Protein AF-0000000084471541 (afdb_homodimer)

Secondary structure (DSSP, 8-state):
-EEEE-S---HHHHHHHHHHHHHHT-SEEEEESTT-----HHHHHHTTTGGGTS-EEEES-HHHHHHHHHHTTPEEEEEES-GGG--SS-EEEGGG----S-EEEEE-BTTTBS-HHHHTT-SEEEE---SSPPPTT-----HHHHHHHHHHHHHHHHHHTT-/-EEEE-S---HHHHHHHHHHHHHHT-SEEEEESTT-----HHHHHHTTTGGGTS-EEEES-HHHHHHHHHHTTPEEEEE-S-GGG-SSS-EEEGGG----S-EEEEE-BTTTBS-HHHHTT-SEEEE---SSPPPTT-----HHHHHHHHHHHHHHHHHHT--

Solvent-accessible surface area (backbone atoms only — not comparable to full-atom values): 17552 Å² total; per-residue (Å²): 82,32,39,34,38,40,32,46,54,54,42,56,45,51,8,36,40,49,25,38,36,55,44,48,41,46,72,41,39,38,30,35,52,60,72,29,50,73,93,41,73,62,19,31,59,45,14,52,53,34,61,80,77,48,77,72,42,72,36,89,49,60,68,60,51,54,51,53,40,41,75,71,63,34,44,35,31,32,47,46,67,49,74,87,76,55,80,99,44,56,67,42,48,40,85,71,61,79,88,84,63,54,36,33,43,37,43,39,18,82,90,75,36,52,51,70,76,58,53,72,66,25,70,32,29,31,26,71,77,63,51,51,88,67,55,90,79,46,70,67,63,57,65,36,28,48,48,34,32,49,50,47,51,54,47,53,47,52,66,72,61,67,118,82,33,39,35,38,40,34,46,58,52,41,57,46,50,9,37,40,49,26,38,37,54,45,48,41,48,72,42,37,37,32,35,53,62,73,29,49,73,93,43,73,62,20,31,58,44,14,53,54,35,61,81,77,47,77,72,42,72,36,88,48,58,65,61,52,53,52,53,39,42,74,71,62,33,44,36,32,33,47,44,66,48,74,87,76,55,81,98,44,55,69,42,48,41,84,70,62,79,88,84,63,55,37,33,42,38,43,38,19,90,81,74,38,52,51,70,75,57,52,72,64,26,71,33,30,32,27,69,77,62,51,51,88,67,58,90,80,46,71,68,64,58,58,37,28,47,48,33,33,49,50,47,51,54,48,53,47,52,64,71,59,68,118

pLDDT: mean 93.73, std 9.16, range [37.34, 98.88]

Nearest PDB structures (foldseek):
  1gz0-assembly4_D  TM=9.360E-01  e=3.322E-13  Escherichia coli
  1gz0-assembly4_E  TM=9.278E-01  e=1.573E-12  Escherichia coli
  1x7p-assembly1_A  TM=8.387E-01  e=8.908E-12  Streptomyces viridochromogenes
  2i6d-assembly1_A  TM=8.506E-01  e=1.620E-11  Porphyromonas gingivalis W83
  3nk7-assembly1_A  TM=8.292E-01  e=3.854E-10  Streptomyces actuosus

InterPro domains:
  IPR001537 tRNA/rRNA methyltransferase, SpoU type [PF00588] (2-152)
  IPR029026 tRNA (guanine-N1-)-methyltransferase, N-terminal [G3DSA:3.40.1280.10] (1-162)
  IPR029028 Alpha/beta knot methyltransferases [SSF75217] (1-159)
  IPR047182 rRNA methyltransferase 1, mitochondrial [PTHR46103] (1-159)
  IPR047261 rRNA methyltransferase 1, methyltransferase domain [cd18105] (1-154)

Sequence (326 aa):
LWLVLEHIQDPMNLGALLRSAYFLGVDRVVASHRNSCPLTPIVSKASAGVMEVFDVYGTDDLQGFLKAKSAEGWEVVGTVSRPGNVEDVPVISCSEFRWDKPIIVVIGSEGEGLSLETQLQCQQMLAIPPGRALHPSIDSLNVSVAAGILLHSICSQKRRHGDLWLVLEHIQDPMNLGALLRSAYFLGVDRVVASHRNSCPLTPIVSKASAGVMEVFDVYGTDDLQGFLKAKSAEGWEVVGTVSRPGNVEDVPVISCSEFRWDKPIIVVIGSEGEGLSLETQLQCQQMLAIPPGRALHPSIDSLNVSVAAGILLHSICSQKRRHGD

Structure (mmCIF, N/CA/C/O backbone):
data_AF-0000000084471541-model_v1
#
loop_
_entity.id
_entity.type
_entity.pdbx_description
1 polymer 'tRNA/rRNA methyltransferase SpoU type domain-containing protein'
#
loop_
_atom_site.group_PDB
_atom_site.id
_atom_site.type_symbol
_atom_site.label_atom_id
_atom_site.label_alt_id
_atom_site.label_comp_id
_atom_site.label_asym_id
_atom_site.label_entity_id
_atom_site.label_seq_id
_atom_site.pdbx_PDB_ins_code
_atom_site.Cartn_x
_atom_site.Cartn_y
_atom_site.Cartn_z
_atom_site.occupancy
_atom_site.B_iso_or_equiv
_atom_site.auth_seq_id
_atom_site.auth_comp_id
_atom_site.auth_asym_id
_atom_site.auth_atom_id
_atom_site.pdbx_PDB_model_num
ATOM 1 N N . LEU A 1 1 ? 10.352 15.219 2.252 1 97.19 1 LEU A N 1
ATOM 2 C CA . LEU A 1 1 ? 9 14.695 2.408 1 97.19 1 LEU A CA 1
ATOM 3 C C . LEU A 1 1 ? 8.734 14.289 3.855 1 97.19 1 LEU A C 1
ATOM 5 O O . LEU A 1 1 ? 9.508 13.523 4.438 1 97.19 1 LEU A O 1
ATOM 9 N N . TRP A 1 2 ? 7.754 14.883 4.461 1 98.62 2 TRP A N 1
ATOM 10 C CA . TRP A 1 2 ? 7.316 14.508 5.801 1 98.62 2 TRP A CA 1
ATOM 11 C C . TRP A 1 2 ? 5.938 13.859 5.762 1 98.62 2 TRP A C 1
ATOM 13 O O . TRP A 1 2 ? 5.105 14.195 4.918 1 98.62 2 TRP A O 1
ATOM 23 N N . LEU A 1 3 ? 5.742 12.938 6.684 1 98.88 3 LEU A N 1
ATOM 24 C CA . LEU A 1 3 ? 4.449 12.289 6.859 1 98.88 3 LEU A CA 1
ATOM 25 C C . LEU A 1 3 ? 3.803 12.711 8.18 1 98.88 3 LEU A C 1
ATOM 27 O O . LEU A 1 3 ? 4.418 12.594 9.242 1 98.88 3 LEU A O 1
ATOM 31 N N . VAL A 1 4 ? 2.635 13.219 8.102 1 98.88 4 VAL A N 1
ATOM 32 C CA . VAL A 1 4 ? 1.878 13.609 9.289 1 98.88 4 VAL A CA 1
ATOM 33 C C . VAL A 1 4 ? 0.701 12.648 9.484 1 98.88 4 VAL A C 1
ATOM 35 O O . VAL A 1 4 ? -0.058 12.391 8.547 1 98.88 4 VAL A O 1
ATOM 38 N N . LEU A 1 5 ? 0.584 12.172 10.68 1 98.75 5 LEU A N 1
ATOM 39 C CA . LEU A 1 5 ? -0.475 11.234 11.039 1 98.75 5 LEU A CA 1
ATOM 40 C C . LEU A 1 5 ? -1.466 11.883 12 1 98.75 5 LEU A C 1
ATOM 42 O O . LEU A 1 5 ? -1.117 12.188 13.148 1 98.75 5 LEU A O 1
ATOM 46 N N . GLU A 1 6 ? -2.658 12.008 11.523 1 98.44 6 GLU A N 1
ATOM 47 C CA . GLU A 1 6 ? -3.691 12.633 12.344 1 98.44 6 GLU A CA 1
ATOM 48 C C . GLU A 1 6 ? -4.637 11.586 12.93 1 98.44 6 GLU A C 1
ATOM 50 O O . GLU A 1 6 ? -5.406 10.961 12.195 1 98.44 6 GLU A O 1
ATOM 55 N N . HIS A 1 7 ? -4.637 11.367 14.172 1 97.56 7 HIS A N 1
ATOM 56 C CA . HIS A 1 7 ? -5.602 10.586 14.938 1 97.56 7 HIS A CA 1
ATOM 57 C C . HIS A 1 7 ? -5.609 9.125 14.477 1 97.56 7 HIS A C 1
ATOM 59 O O . HIS A 1 7 ? -6.672 8.555 14.234 1 97.56 7 HIS A O 1
ATOM 65 N N . ILE A 1 8 ? -4.414 8.555 14.328 1 97.88 8 ILE A N 1
ATOM 66 C CA . ILE A 1 8 ? -4.312 7.129 14.055 1 97.88 8 ILE A CA 1
ATOM 67 C C . ILE A 1 8 ? -4.508 6.34 15.352 1 97.88 8 ILE A C 1
ATOM 69 O O . ILE A 1 8 ? -3.73 6.488 16.297 1 97.88 8 ILE A O 1
ATOM 73 N N . GLN A 1 9 ? -5.457 5.473 15.375 1 96.56 9 GLN A N 1
ATOM 74 C CA . GLN A 1 9 ? -5.863 4.883 16.641 1 96.56 9 GLN A CA 1
ATOM 75 C C . GLN A 1 9 ? -5.426 3.422 16.734 1 96.56 9 GLN A C 1
ATOM 77 O O . GLN A 1 9 ? -5.199 2.902 17.828 1 96.56 9 GLN A O 1
ATOM 82 N N . ASP A 1 10 ? -5.367 2.717 15.672 1 95.88 10 ASP A N 1
ATOM 83 C CA . ASP A 1 10 ? -5.02 1.299 15.664 1 95.88 10 ASP A CA 1
ATOM 84 C C . ASP A 1 10 ? -3.504 1.105 15.688 1 95.88 10 ASP A C 1
ATOM 86 O O . ASP A 1 10 ? -2.801 1.555 14.781 1 95.88 10 ASP A O 1
ATOM 90 N N . PRO A 1 11 ? -2.982 0.396 16.672 1 96.62 11 PRO A N 1
ATOM 91 C CA . PRO A 1 11 ? -1.531 0.22 16.781 1 96.62 11 PRO A CA 1
ATOM 92 C C . PRO A 1 11 ? -0.943 -0.538 15.594 1 96.62 11 PRO A C 1
ATOM 94 O O . PRO A 1 11 ? 0.197 -0.283 15.195 1 96.62 11 PRO A O 1
ATOM 97 N N . MET A 1 12 ? -1.664 -1.47 14.992 1 95.94 12 MET A N 1
ATOM 98 C CA . MET A 1 12 ? -1.174 -2.211 13.828 1 95.94 12 MET A CA 1
ATOM 99 C C . MET A 1 12 ? -1.015 -1.292 12.625 1 95.94 12 MET A C 1
ATOM 101 O O . MET A 1 12 ? -0.021 -1.376 11.898 1 95.94 12 MET A O 1
ATOM 105 N N . ASN A 1 13 ? -1.996 -0.419 12.5 1 97 13 ASN A N 1
ATOM 106 C CA . ASN A 1 13 ? -1.898 0.559 11.422 1 97 13 ASN A CA 1
ATOM 107 C C . ASN A 1 13 ? -0.745 1.531 11.648 1 97 13 ASN A C 1
ATOM 109 O O . ASN A 1 13 ? -0.004 1.85 10.719 1 97 13 ASN A O 1
ATOM 113 N N . LEU A 1 14 ? -0.64 2 12.852 1 97.75 14 LEU A N 1
ATOM 114 C CA . LEU A 1 14 ? 0.444 2.934 13.141 1 97.75 14 LEU A CA 1
ATOM 115 C C . LEU A 1 14 ? 1.799 2.301 12.844 1 97.75 14 LEU A C 1
ATOM 117 O O . LEU A 1 14 ? 2.645 2.912 12.188 1 97.75 14 LEU A O 1
ATOM 121 N N . GLY A 1 15 ? 1.992 1.051 13.32 1 97.94 15 GLY A N 1
ATOM 122 C CA . GLY A 1 15 ? 3.236 0.355 13.031 1 97.94 15 GLY A CA 1
ATOM 123 C C . GLY A 1 15 ? 3.496 0.194 11.547 1 97.94 15 GLY A C 1
ATOM 124 O O . GLY A 1 15 ? 4.605 0.447 11.078 1 97.94 15 GLY A O 1
ATOM 125 N N . ALA A 1 16 ? 2.51 -0.206 10.805 1 98.06 16 ALA A N 1
ATOM 126 C CA . ALA A 1 16 ? 2.641 -0.397 9.359 1 98.06 16 ALA A CA 1
ATOM 127 C C . ALA A 1 16 ? 2.945 0.922 8.656 1 98.06 16 ALA A C 1
ATOM 129 O O . ALA A 1 16 ? 3.713 0.956 7.691 1 98.06 16 ALA A O 1
ATOM 130 N N . LEU A 1 17 ? 2.314 2.014 9.094 1 98.62 17 LEU A N 1
ATOM 131 C CA . LEU A 1 17 ? 2.564 3.336 8.531 1 98.62 17 LEU A CA 1
ATOM 132 C C . LEU A 1 17 ? 4.02 3.746 8.734 1 98.62 17 LEU A C 1
ATOM 134 O O . LEU A 1 17 ? 4.664 4.242 7.809 1 98.62 17 LEU A O 1
ATOM 138 N N . LEU A 1 18 ? 4.52 3.48 9.914 1 98.62 18 LEU A N 1
ATOM 139 C CA . LEU A 1 18 ? 5.914 3.795 10.203 1 98.62 18 LEU A CA 1
ATOM 140 C C . LEU A 1 18 ? 6.852 2.947 9.352 1 98.62 18 LEU A C 1
ATOM 142 O O . LEU A 1 18 ? 7.836 3.457 8.805 1 98.62 18 LEU A O 1
ATOM 146 N N . ARG A 1 19 ? 6.504 1.716 9.266 1 98.56 19 ARG A N 1
ATOM 147 C CA . ARG A 1 19 ? 7.289 0.792 8.453 1 98.56 19 ARG A CA 1
ATOM 148 C C . ARG A 1 19 ? 7.359 1.258 7.004 1 98.56 19 ARG A C 1
ATOM 150 O O . ARG A 1 19 ? 8.438 1.292 6.406 1 98.56 19 ARG A O 1
ATOM 157 N N . SER A 1 20 ? 6.273 1.662 6.438 1 98.75 20 SER A N 1
ATOM 158 C CA . SER A 1 20 ? 6.207 2.141 5.062 1 98.75 20 SER A CA 1
ATOM 159 C C . SER A 1 20 ? 6.965 3.455 4.895 1 98.75 20 SER A C 1
ATOM 161 O O . SER A 1 20 ? 7.672 3.648 3.906 1 98.75 20 SER A O 1
ATOM 163 N N . ALA A 1 21 ? 6.738 4.352 5.855 1 98.75 21 ALA A N 1
ATOM 164 C CA . ALA A 1 21 ? 7.414 5.645 5.801 1 98.75 21 ALA A CA 1
ATOM 165 C C . ALA A 1 21 ? 8.93 5.473 5.75 1 98.75 21 ALA A C 1
ATOM 167 O O . ALA A 1 21 ? 9.602 6.047 4.891 1 98.75 21 ALA A O 1
ATOM 168 N N . TYR A 1 22 ? 9.43 4.641 6.609 1 98.56 22 TYR A N 1
ATOM 169 C CA . TYR A 1 22 ? 10.867 4.387 6.66 1 98.56 22 TYR A CA 1
ATOM 170 C C . TYR A 1 22 ? 11.352 3.746 5.363 1 98.56 22 TYR A C 1
ATOM 172 O O . TYR A 1 22 ? 12.297 4.234 4.738 1 98.56 22 TYR A O 1
ATOM 180 N N . PHE A 1 23 ? 10.727 2.711 4.934 1 98.12 23 PHE A N 1
ATOM 181 C CA . PHE A 1 23 ? 11.125 1.924 3.773 1 98.12 23 PHE A CA 1
ATOM 182 C C . PHE A 1 23 ? 11.125 2.777 2.512 1 98.12 23 PHE A C 1
ATOM 184 O O . PHE A 1 23 ? 12.039 2.682 1.689 1 98.12 23 PHE A O 1
ATOM 191 N N . LEU A 1 24 ? 10.141 3.654 2.381 1 97.81 24 LEU A N 1
ATOM 192 C CA . LEU A 1 24 ? 9.945 4.379 1.128 1 97.81 24 LEU A CA 1
ATOM 193 C C . LEU A 1 24 ? 10.711 5.699 1.142 1 97.81 24 LEU A C 1
ATOM 195 O O . LEU A 1 24 ? 10.68 6.449 0.163 1 97.81 24 LEU A O 1
ATOM 199 N N . GLY A 1 25 ? 11.328 6.027 2.26 1 97 25 GLY A N 1
ATOM 200 C CA . GLY A 1 25 ? 12.281 7.125 2.254 1 97 25 GLY A CA 1
ATOM 201 C C . GLY A 1 25 ? 11.703 8.43 2.766 1 97 25 GLY A C 1
ATOM 202 O O . GLY A 1 25 ? 12.164 9.508 2.4 1 97 25 GLY A O 1
ATOM 203 N N . VAL A 1 26 ? 10.688 8.359 3.52 1 98.12 26 VAL A N 1
ATOM 204 C CA . VAL A 1 26 ? 10.148 9.539 4.195 1 98.12 26 VAL A CA 1
ATOM 205 C C . VAL A 1 26 ? 11.188 10.086 5.176 1 98.12 26 VAL A C 1
ATOM 207 O O . VAL A 1 26 ? 11.828 9.32 5.898 1 98.12 26 VAL A O 1
ATOM 210 N N . ASP A 1 27 ? 11.289 11.398 5.242 1 97.81 27 ASP A N 1
ATOM 211 C CA . ASP A 1 27 ? 12.336 12.008 6.051 1 97.81 27 ASP A CA 1
ATOM 212 C C . ASP A 1 27 ? 11.938 12.055 7.523 1 97.81 27 ASP A C 1
ATOM 214 O O . ASP A 1 27 ? 12.758 11.805 8.406 1 97.81 27 ASP A O 1
ATOM 218 N N . ARG A 1 28 ? 10.688 12.391 7.781 1 98.12 28 ARG A N 1
ATOM 219 C CA . ARG A 1 28 ? 10.211 12.562 9.148 1 98.12 28 ARG A CA 1
ATOM 220 C C . ARG A 1 28 ? 8.734 12.195 9.266 1 98.12 28 ARG A C 1
ATOM 222 O O . ARG A 1 28 ? 7.953 12.445 8.336 1 98.12 28 ARG A O 1
ATOM 229 N N . VAL A 1 29 ? 8.445 11.688 10.43 1 98.62 29 VAL A N 1
ATOM 230 C CA . VAL A 1 29 ? 7.055 11.406 10.75 1 98.62 29 VAL A CA 1
ATOM 231 C C . VAL A 1 29 ? 6.625 12.234 11.961 1 98.62 29 VAL A C 1
ATOM 233 O O . VAL A 1 29 ? 7.332 12.289 12.969 1 98.62 29 VAL A O 1
ATOM 236 N N . VAL A 1 30 ? 5.469 12.883 11.82 1 98.56 30 VAL A N 1
ATOM 237 C CA . VAL A 1 30 ? 4.855 13.641 12.906 1 98.56 30 VAL A CA 1
ATOM 238 C C . VAL A 1 30 ? 3.457 13.109 13.188 1 98.56 30 VAL A C 1
ATOM 240 O O . VAL A 1 30 ? 2.65 12.945 12.266 1 98.56 30 VAL A O 1
ATOM 243 N N . ALA A 1 31 ? 3.191 12.812 14.438 1 98.06 31 ALA A N 1
ATOM 244 C CA . ALA A 1 31 ? 1.883 12.281 14.82 1 98.06 31 ALA A CA 1
ATOM 245 C C . ALA A 1 31 ? 1.183 13.211 15.805 1 98.06 31 ALA A C 1
ATOM 247 O O . ALA A 1 31 ? 1.819 13.766 16.703 1 98.06 31 ALA A O 1
ATOM 248 N N . SER A 1 32 ? -0.12 13.312 15.602 1 97.69 32 SER A N 1
ATOM 249 C CA . SER A 1 32 ? -0.88 14.031 16.609 1 97.69 32 SER A CA 1
ATOM 250 C C . SER A 1 32 ? -0.895 13.273 17.938 1 97.69 32 SER A C 1
ATOM 252 O O . SER A 1 32 ? -0.958 12.039 17.953 1 97.69 32 SER A O 1
ATOM 254 N N . HIS A 1 33 ? -0.869 13.969 19.016 1 94.38 33 HIS A N 1
ATOM 255 C CA . HIS A 1 33 ? -0.933 13.336 20.328 1 94.38 33 HIS A CA 1
ATOM 256 C C . HIS A 1 33 ? -2.365 12.945 20.688 1 94.38 33 HIS A C 1
ATOM 258 O O . HIS A 1 33 ? -2.611 11.844 21.172 1 94.38 33 HIS A O 1
ATOM 264 N N . ARG A 1 34 ? -3.162 13.797 20.344 1 90.06 34 ARG A N 1
ATOM 265 C CA . ARG A 1 34 ? -4.555 13.578 20.719 1 90.06 34 ARG A CA 1
ATOM 266 C C . ARG A 1 34 ? -5.199 12.516 19.828 1 90.06 34 ARG A C 1
ATOM 268 O O . ARG A 1 34 ? -4.973 12.484 18.625 1 90.06 34 ARG A O 1
ATOM 275 N N . ASN A 1 35 ? -5.953 11.648 20.516 1 92.38 35 ASN A N 1
ATOM 276 C CA . ASN A 1 35 ? -6.758 10.648 19.828 1 92.38 35 ASN A CA 1
ATOM 277 C C . ASN A 1 35 ? -5.895 9.727 18.969 1 92.38 35 ASN A C 1
ATOM 279 O O . ASN A 1 35 ? -6.301 9.305 17.891 1 92.38 35 ASN A O 1
ATOM 283 N N . SER A 1 36 ? -4.668 9.586 19.312 1 94 36 SER A N 1
ATOM 284 C CA . SER A 1 36 ? -3.742 8.68 18.641 1 94 36 SER A CA 1
ATOM 285 C C . SER A 1 36 ? -3.256 7.582 19.578 1 94 36 SER A C 1
ATOM 287 O O . SER A 1 36 ? -3.182 7.781 20.781 1 94 36 SER A O 1
ATOM 289 N N . CYS A 1 37 ? -2.994 6.484 19.078 1 94.25 37 CYS A N 1
ATOM 290 C CA . CYS A 1 37 ? -2.432 5.418 19.891 1 94.25 37 CYS A CA 1
ATOM 291 C C . CYS A 1 37 ? -0.983 5.719 20.266 1 94.25 37 CYS A C 1
ATOM 293 O O . CYS A 1 37 ? -0.22 6.223 19.438 1 94.25 37 CYS A O 1
ATOM 295 N N . PRO A 1 38 ? -0.579 5.449 21.484 1 95 38 PRO A N 1
ATOM 296 C CA . PRO A 1 38 ? 0.821 5.648 21.875 1 95 38 PRO A CA 1
ATOM 297 C C . PRO A 1 38 ? 1.763 4.645 21.219 1 95 38 PRO A C 1
ATOM 299 O O . PRO A 1 38 ? 1.308 3.674 20.609 1 95 38 PRO A O 1
ATOM 302 N N . LEU A 1 39 ? 3.043 4.957 21.297 1 95.12 39 LEU A N 1
ATOM 303 C CA . LEU A 1 39 ? 4.062 4.031 20.812 1 95.12 39 LEU A CA 1
ATOM 304 C C . LEU A 1 39 ? 4.258 2.877 21.781 1 95.12 39 LEU A C 1
ATOM 306 O O . LEU A 1 39 ? 5.066 2.969 22.703 1 95.12 39 LEU A O 1
ATOM 310 N N . THR A 1 40 ? 3.66 1.801 21.578 1 96.19 40 THR A N 1
ATOM 311 C CA . THR A 1 40 ? 3.639 0.624 22.438 1 96.19 40 THR A CA 1
ATOM 312 C C . THR A 1 40 ? 4.477 -0.501 21.844 1 96.19 40 THR A C 1
ATOM 314 O O . THR A 1 40 ? 4.926 -0.404 20.703 1 96.19 40 THR A O 1
ATOM 317 N N . PRO A 1 41 ? 4.66 -1.614 22.562 1 96 41 PRO A N 1
ATOM 318 C CA . PRO A 1 41 ? 5.344 -2.777 22 1 96 41 PRO A CA 1
ATOM 319 C C . PRO A 1 41 ? 4.605 -3.363 20.797 1 96 41 PRO A C 1
ATOM 321 O O . PRO A 1 41 ? 5.234 -3.924 19.891 1 96 41 PRO A O 1
ATOM 324 N N . ILE A 1 42 ? 3.283 -3.203 20.812 1 96.62 42 ILE A N 1
ATOM 325 C CA . ILE A 1 42 ? 2.482 -3.67 19.688 1 96.62 42 ILE A CA 1
ATOM 326 C C . ILE A 1 42 ? 2.848 -2.883 18.438 1 96.62 42 ILE A C 1
ATOM 328 O O . ILE A 1 42 ? 3.039 -3.463 17.359 1 96.62 42 ILE A O 1
ATOM 332 N N . VAL A 1 43 ? 2.973 -1.584 18.578 1 97.5 43 VAL A N 1
ATOM 333 C CA . VAL A 1 43 ? 3.379 -0.735 17.453 1 97.5 43 VAL A CA 1
ATOM 334 C C . VAL A 1 43 ? 4.793 -1.109 17.016 1 97.5 43 VAL A C 1
ATOM 336 O O . VAL A 1 43 ? 5.074 -1.177 15.812 1 97.5 43 VAL A O 1
ATOM 339 N N . SER A 1 44 ? 5.684 -1.337 17.922 1 97.25 44 SER A N 1
ATOM 340 C CA . SER A 1 44 ? 7.051 -1.732 17.609 1 97.25 44 SER A CA 1
ATOM 341 C C . SER A 1 44 ? 7.082 -3.008 16.766 1 97.25 44 SER A C 1
ATOM 343 O O . SER A 1 44 ? 7.746 -3.062 15.734 1 97.25 44 SER A O 1
ATOM 345 N N . LYS A 1 45 ? 6.387 -4.004 17.188 1 96 45 LYS A N 1
ATOM 346 C CA . LYS A 1 45 ? 6.32 -5.262 16.453 1 96 45 LYS A CA 1
ATOM 347 C C . LYS A 1 45 ? 5.723 -5.059 15.07 1 96 45 LYS A C 1
ATOM 349 O O . LYS A 1 45 ? 6.246 -5.574 14.078 1 96 45 LYS A O 1
ATOM 354 N N . ALA A 1 46 ? 4.641 -4.273 15.023 1 96 46 ALA A N 1
ATOM 355 C CA . ALA A 1 46 ? 3.947 -4.031 13.758 1 96 46 ALA A CA 1
ATOM 356 C C . ALA A 1 46 ? 4.824 -3.229 12.797 1 96 46 ALA A C 1
ATOM 358 O O . ALA A 1 46 ? 4.66 -3.312 11.578 1 96 46 ALA A O 1
ATOM 359 N N . SER A 1 47 ? 5.746 -2.469 13.305 1 98.06 47 SER A N 1
ATOM 360 C CA . SER A 1 47 ? 6.648 -1.662 12.492 1 98.06 47 SER A CA 1
ATOM 361 C C . SER A 1 47 ? 7.863 -2.469 12.039 1 98.06 47 SER A C 1
ATOM 363 O O . SER A 1 47 ? 8.703 -1.973 11.289 1 98.06 47 SER A O 1
ATOM 365 N N . ALA A 1 48 ? 7.922 -3.738 12.57 1 96.5 48 ALA A N 1
ATOM 366 C CA . ALA A 1 48 ? 9.031 -4.641 12.266 1 96.5 48 ALA A CA 1
ATOM 367 C C . ALA A 1 48 ? 10.367 -4.016 12.648 1 96.5 48 ALA A C 1
ATOM 369 O O . ALA A 1 48 ? 11.336 -4.098 11.891 1 96.5 48 ALA A O 1
ATOM 370 N N . GLY A 1 49 ? 10.398 -3.275 13.758 1 95.75 49 GLY A N 1
ATOM 371 C CA . GLY A 1 49 ? 11.641 -2.738 14.289 1 95.75 49 GLY A CA 1
ATOM 372 C C . GLY A 1 49 ? 11.891 -1.3 13.883 1 95.75 49 GLY A C 1
ATOM 373 O O . GLY A 1 49 ? 12.789 -0.644 14.422 1 95.75 49 GLY A O 1
ATOM 374 N N . VAL A 1 50 ? 11.133 -0.751 13.008 1 98 50 VAL A N 1
ATOM 375 C CA . VAL A 1 50 ? 11.336 0.595 12.484 1 98 50 VAL A CA 1
ATOM 376 C C . VAL A 1 50 ? 11.188 1.615 13.609 1 98 50 VAL A C 1
ATOM 378 O O . VAL A 1 50 ? 11.93 2.6 13.672 1 98 50 VAL A O 1
ATOM 381 N N . MET A 1 51 ? 10.281 1.381 14.438 1 96.75 51 MET A N 1
ATOM 382 C CA . MET A 1 51 ? 10.023 2.297 15.547 1 96.75 51 MET A CA 1
ATOM 383 C C . MET A 1 51 ? 11.289 2.539 16.359 1 96.75 51 MET A C 1
ATOM 385 O O . MET A 1 51 ? 11.453 3.605 16.953 1 96.75 51 MET A O 1
ATOM 389 N N . GLU A 1 52 ? 12.203 1.607 16.391 1 96.31 52 GLU A N 1
ATOM 390 C CA . GLU A 1 52 ? 13.398 1.675 17.203 1 96.31 52 GLU A CA 1
ATOM 391 C C . GLU A 1 52 ? 14.508 2.463 16.516 1 96.31 52 GLU A C 1
ATOM 393 O O . GLU A 1 52 ? 15.484 2.869 17.156 1 96.31 52 GLU A O 1
ATOM 398 N N . VAL A 1 53 ? 14.383 2.682 15.219 1 96.31 53 VAL A N 1
ATOM 399 C CA . VAL A 1 53 ? 15.516 3.248 14.484 1 96.31 53 VAL A CA 1
ATOM 400 C C . VAL A 1 53 ? 15.07 4.504 13.742 1 96.31 53 VAL A C 1
ATOM 402 O O . VAL A 1 53 ? 15.883 5.172 13.094 1 96.31 53 VAL A O 1
ATOM 405 N N . PHE A 1 54 ? 13.828 4.832 13.734 1 95.88 54 PHE A N 1
ATOM 406 C CA . PHE A 1 54 ? 13.227 5.938 12.992 1 95.88 54 PHE A CA 1
ATOM 407 C C . PHE A 1 54 ? 12.445 6.852 13.93 1 95.88 54 PHE A C 1
ATOM 409 O O . PHE A 1 54 ? 11.453 6.43 14.531 1 95.88 54 PHE A O 1
ATOM 416 N N . ASP A 1 55 ? 12.805 8.078 14.141 1 92.44 55 ASP A N 1
ATOM 417 C CA . ASP A 1 55 ? 12.195 8.992 15.102 1 92.44 55 ASP A CA 1
ATOM 418 C C . ASP A 1 55 ? 10.797 9.414 14.648 1 92.44 55 ASP A C 1
ATOM 420 O O .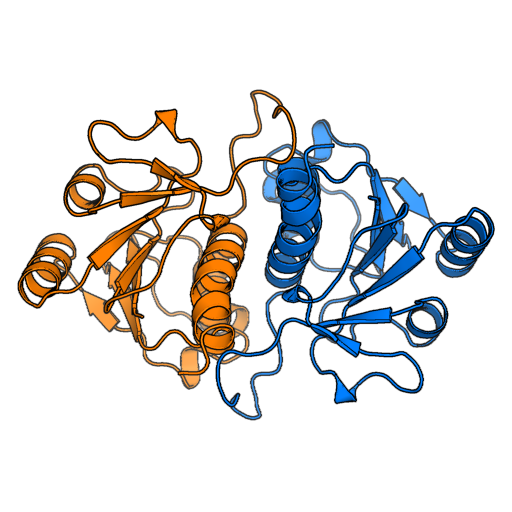 ASP A 1 55 ? 10.609 9.805 13.5 1 92.44 55 ASP A O 1
ATOM 424 N N . VAL A 1 56 ? 9.875 9.328 15.539 1 95.81 56 VAL A N 1
ATOM 425 C CA . VAL A 1 56 ? 8.508 9.812 15.367 1 95.81 56 VAL A CA 1
ATOM 426 C C . VAL A 1 56 ? 8.258 11 16.297 1 95.81 56 VAL A C 1
ATOM 428 O O . VAL A 1 56 ? 8.445 10.898 17.5 1 95.81 56 VAL A O 1
ATOM 431 N N . TYR A 1 57 ? 7.824 12.094 15.758 1 96.62 57 TYR A N 1
ATOM 432 C CA . TYR A 1 57 ? 7.586 13.297 16.547 1 96.62 57 TYR A CA 1
ATOM 433 C C . TYR A 1 57 ? 6.102 13.461 16.859 1 96.62 57 TYR A C 1
ATOM 435 O O . TYR A 1 57 ? 5.25 13.133 16.031 1 96.62 57 TYR A O 1
ATOM 443 N N . GLY A 1 58 ? 5.852 13.945 18.016 1 97 58 GLY A N 1
ATOM 444 C CA . GLY A 1 58 ? 4.48 14.219 18.406 1 97 58 GLY A CA 1
ATOM 445 C C . GLY A 1 58 ? 4.172 15.703 18.484 1 97 58 GLY A C 1
ATOM 446 O O . GLY A 1 58 ? 5.047 16.5 18.812 1 97 58 GLY A O 1
ATOM 447 N N . THR A 1 59 ? 2.934 16.016 18.234 1 97.69 59 THR A N 1
ATOM 448 C CA . THR A 1 59 ? 2.52 17.406 18.391 1 97.69 59 THR A CA 1
ATOM 449 C C . THR A 1 59 ? 1.146 17.5 19.047 1 97.69 59 THR A C 1
ATOM 451 O O . THR A 1 59 ? 0.267 16.672 18.766 1 97.69 59 THR A O 1
ATOM 454 N N . ASP A 1 60 ? 0.969 18.531 19.812 1 97 60 ASP A N 1
ATOM 455 C CA . ASP A 1 60 ? -0.32 18.828 20.438 1 97 60 ASP A CA 1
ATOM 456 C C . ASP A 1 60 ? -1.112 19.828 19.609 1 97 60 ASP A C 1
ATOM 458 O O . ASP A 1 60 ? -2.311 20.016 19.828 1 97 60 ASP A O 1
ATOM 462 N N . ASP A 1 61 ? -0.45 20.453 18.703 1 97.94 61 ASP A N 1
ATOM 463 C CA . ASP A 1 61 ? -1.061 21.469 17.859 1 97.94 61 ASP A CA 1
ATOM 464 C C . ASP A 1 61 ? -0.749 21.219 16.391 1 97.94 61 ASP A C 1
ATOM 466 O O . ASP A 1 61 ? 0.067 21.922 15.789 1 97.94 61 ASP A O 1
ATOM 470 N N . LEU A 1 62 ? -1.508 20.328 15.836 1 97.94 62 LEU A N 1
ATOM 471 C CA . LEU A 1 62 ? -1.288 19.891 14.453 1 97.94 62 LEU A CA 1
ATOM 472 C C . LEU A 1 62 ? -1.546 21.047 13.484 1 97.94 62 LEU A C 1
ATOM 474 O O . LEU A 1 62 ? -0.768 21.266 12.555 1 97.94 62 LEU A O 1
ATOM 478 N N . GLN A 1 63 ? -2.582 21.812 13.766 1 97.5 63 GLN A N 1
ATOM 479 C CA . GLN A 1 63 ? -2.941 22.906 12.867 1 97.5 63 GLN A CA 1
ATOM 480 C C . GLN A 1 63 ? -1.857 23.984 12.852 1 97.5 63 GLN A C 1
ATOM 482 O O . GLN A 1 63 ? -1.475 24.469 11.781 1 97.5 63 GLN A O 1
ATOM 487 N N . GLY A 1 64 ? -1.438 24.297 14.047 1 98 64 GLY A N 1
ATOM 488 C CA . GLY A 1 64 ? -0.343 25.25 14.117 1 98 64 GLY A CA 1
ATOM 489 C C . GLY A 1 64 ? 0.913 24.781 13.414 1 98 64 GLY A C 1
ATOM 490 O O . GLY A 1 64 ? 1.579 25.547 12.727 1 98 64 GLY A O 1
ATOM 491 N N . PHE A 1 65 ? 1.23 23.547 13.562 1 98.44 65 PHE A N 1
ATOM 492 C CA . PHE A 1 65 ? 2.387 22.938 12.914 1 98.44 65 PHE A CA 1
ATOM 493 C C . PHE A 1 65 ? 2.277 23.047 11.398 1 98.44 65 PHE A C 1
ATOM 495 O O . PHE A 1 65 ? 3.217 23.484 10.734 1 98.44 65 PHE A O 1
ATOM 502 N N . LEU A 1 66 ? 1.159 22.641 10.789 1 98.62 66 LEU A N 1
ATOM 503 C CA . LEU A 1 66 ? 0.953 22.672 9.344 1 98.62 66 LEU A CA 1
ATOM 504 C C . LEU A 1 66 ? 1.016 24.094 8.805 1 98.62 66 LEU A C 1
ATOM 506 O O . LEU A 1 66 ? 1.606 24.344 7.75 1 98.62 66 LEU A O 1
ATOM 510 N N . LYS A 1 67 ? 0.432 25.016 9.539 1 98.19 67 LYS A N 1
ATOM 511 C CA . LYS A 1 67 ? 0.463 26.422 9.148 1 98.19 67 LYS A CA 1
ATOM 512 C C . LYS A 1 67 ? 1.895 26.938 9.094 1 98.19 67 LYS A C 1
ATOM 514 O O . LYS A 1 67 ? 2.268 27.641 8.148 1 98.19 67 LYS A O 1
ATOM 519 N N . ALA A 1 68 ? 2.615 26.609 10.109 1 98.25 68 ALA A N 1
ATOM 520 C CA . ALA A 1 68 ? 4.012 27.047 10.172 1 98.25 68 ALA A CA 1
ATOM 521 C C . ALA A 1 68 ? 4.809 26.5 9 1 98.25 68 ALA A C 1
ATOM 523 O O . ALA A 1 68 ? 5.605 27.219 8.391 1 98.25 68 ALA A O 1
ATOM 524 N N . LYS A 1 69 ? 4.617 25.297 8.641 1 98.19 69 LYS A N 1
ATOM 525 C CA . LYS A 1 69 ? 5.344 24.688 7.539 1 98.19 69 LYS A CA 1
ATOM 526 C C . LYS A 1 69 ? 4.926 25.281 6.199 1 98.19 69 LYS A C 1
ATOM 528 O O . LYS A 1 69 ? 5.762 25.5 5.32 1 98.19 69 LYS A O 1
ATOM 533 N N . SER A 1 70 ? 3.643 25.484 6.102 1 97.94 70 SER A N 1
ATOM 534 C CA . SER A 1 70 ? 3.17 26.156 4.902 1 97.94 70 SER A CA 1
ATOM 535 C C . SER A 1 70 ? 3.848 27.516 4.73 1 97.94 70 SER A C 1
ATOM 537 O O . SER A 1 70 ? 4.25 27.875 3.623 1 97.94 70 SER A O 1
ATOM 539 N N . ALA A 1 71 ? 3.99 28.234 5.793 1 97.88 71 ALA A N 1
ATOM 540 C CA . ALA A 1 71 ? 4.637 29.531 5.773 1 97.88 71 ALA A CA 1
ATOM 541 C C . ALA A 1 71 ? 6.105 29.422 5.375 1 97.88 71 ALA A C 1
ATOM 543 O O . ALA A 1 71 ? 6.676 30.344 4.793 1 97.88 71 ALA A O 1
ATOM 544 N N . GLU A 1 72 ? 6.66 28.266 5.609 1 98 72 GLU A N 1
ATOM 545 C CA . GLU A 1 72 ? 8.055 28.016 5.277 1 98 72 GLU A CA 1
ATOM 546 C C . GLU A 1 72 ? 8.203 27.562 3.824 1 98 72 GLU A C 1
ATOM 548 O O . GLU A 1 72 ? 9.312 27.281 3.367 1 98 72 GLU A O 1
ATOM 553 N N . GLY A 1 73 ? 7.094 27.391 3.129 1 97.5 73 GLY A N 1
ATOM 554 C CA . GLY A 1 73 ? 7.168 27.078 1.71 1 97.5 73 GLY A CA 1
ATOM 555 C C . GLY A 1 73 ? 6.848 25.625 1.399 1 97.5 73 GLY A C 1
ATOM 556 O O . GLY A 1 73 ? 6.938 25.203 0.246 1 97.5 73 GLY A O 1
ATOM 557 N N . TRP A 1 74 ? 6.453 24.891 2.434 1 98 74 TRP A N 1
ATOM 558 C CA . TRP A 1 74 ? 6.078 23.5 2.207 1 98 74 TRP A CA 1
ATOM 559 C C . TRP A 1 74 ? 4.688 23.406 1.596 1 98 74 TRP A C 1
ATOM 561 O O . TRP A 1 74 ? 3.812 24.219 1.891 1 98 74 TRP A O 1
ATOM 571 N N . GLU A 1 75 ? 4.52 22.453 0.768 1 97.69 75 GLU A N 1
ATOM 572 C CA . GLU A 1 75 ? 3.176 22.109 0.323 1 97.69 75 GLU A CA 1
ATOM 573 C C . GLU A 1 75 ? 2.555 21.047 1.222 1 97.69 75 GLU A C 1
ATOM 575 O O . GLU A 1 75 ? 3.145 19.984 1.433 1 97.69 75 GLU A O 1
ATOM 580 N N . VAL A 1 76 ? 1.369 21.359 1.767 1 98.19 76 VAL A N 1
ATOM 581 C CA . VAL A 1 76 ? 0.624 20.391 2.57 1 98.19 76 VAL A CA 1
ATOM 582 C C . VAL A 1 76 ? -0.377 19.641 1.689 1 98.19 76 VAL A C 1
ATOM 584 O O . VAL A 1 76 ? -1.288 20.25 1.124 1 98.19 76 VAL A O 1
ATOM 587 N N . VAL A 1 77 ? -0.209 18.359 1.633 1 98.12 77 VAL A N 1
ATOM 588 C CA . VAL A 1 77 ? -1.045 17.516 0.795 1 98.12 77 VAL A CA 1
ATOM 589 C C . VAL A 1 77 ? -1.843 16.547 1.671 1 98.12 77 VAL A C 1
ATOM 591 O O . VAL A 1 77 ? -1.265 15.773 2.436 1 98.12 77 VAL A O 1
ATOM 594 N N . GLY A 1 78 ? -3.154 16.672 1.577 1 97.88 78 GLY A N 1
ATOM 595 C CA . GLY A 1 78 ? -4.008 15.75 2.303 1 97.88 78 GLY A CA 1
ATOM 596 C C . GLY A 1 78 ? -4.363 14.516 1.5 1 97.88 78 GLY A C 1
ATOM 597 O O . GLY A 1 78 ? -4.039 14.422 0.314 1 97.88 78 GLY A O 1
ATOM 598 N N . THR A 1 79 ? -5 13.594 2.178 1 97.12 79 THR A N 1
ATOM 599 C CA . THR A 1 79 ? -5.445 12.367 1.527 1 97.12 79 THR A CA 1
ATOM 600 C C . THR A 1 79 ? -6.926 12.117 1.796 1 97.12 79 THR A C 1
ATOM 602 O O . THR A 1 79 ? -7.426 12.43 2.877 1 97.12 79 THR A O 1
ATOM 605 N N . VAL A 1 80 ? -7.543 11.516 0.767 1 95.12 80 VAL A N 1
ATOM 606 C CA . VAL A 1 80 ? -8.977 11.281 0.893 1 95.12 80 VAL A CA 1
ATOM 607 C C . VAL A 1 80 ? -9.352 9.969 0.2 1 95.12 80 VAL A C 1
ATOM 609 O O . VAL A 1 80 ? -8.742 9.602 -0.812 1 95.12 80 VAL A O 1
ATOM 612 N N . SER A 1 81 ? -10.32 9.266 0.768 1 89.5 81 SER A N 1
ATOM 613 C CA . SER A 1 81 ? -10.781 8.016 0.176 1 89.5 81 SER A CA 1
ATOM 614 C C . SER A 1 81 ? -11.758 8.266 -0.967 1 89.5 81 SER A C 1
ATOM 616 O O . SER A 1 81 ? -11.672 7.621 -2.014 1 89.5 81 SER A O 1
ATOM 618 N N . ARG A 1 82 ? -12.695 9.242 -0.763 1 80.5 82 ARG A N 1
ATOM 619 C CA . ARG A 1 82 ? -13.703 9.586 -1.76 1 80.5 82 ARG A CA 1
ATOM 620 C C . ARG A 1 82 ? -13.672 11.07 -2.088 1 80.5 82 ARG A C 1
ATOM 622 O O . ARG A 1 82 ? -13.891 11.906 -1.211 1 80.5 82 ARG A O 1
ATOM 629 N N . PRO A 1 83 ? -13.367 11.32 -3.283 1 72 83 PRO A N 1
ATOM 630 C CA . PRO A 1 83 ? -13.281 12.734 -3.672 1 72 83 PRO A CA 1
ATOM 631 C C . PRO A 1 83 ? -14.5 13.539 -3.238 1 72 83 PRO A C 1
ATOM 633 O O . PRO A 1 83 ? -14.375 14.727 -2.92 1 72 83 PRO A O 1
ATOM 636 N N . GLY A 1 84 ? -15.617 13.016 -3.189 1 72.25 84 GLY A N 1
ATOM 637 C CA . GLY A 1 84 ? -16.828 13.75 -2.84 1 72.25 84 GLY A CA 1
ATOM 638 C C . GLY A 1 84 ? -16.844 14.195 -1.389 1 72.25 84 GLY A C 1
ATOM 639 O O . GLY A 1 84 ? -17.688 15 -0.997 1 72.25 84 GLY A O 1
ATOM 640 N N . ASN A 1 85 ? -15.883 13.844 -0.662 1 69.25 85 ASN A N 1
ATOM 641 C CA . ASN A 1 85 ? -15.883 14.109 0.772 1 69.25 85 ASN A CA 1
ATOM 642 C C . ASN A 1 85 ? -15.172 15.422 1.102 1 69.25 85 ASN A C 1
ATOM 644 O O . ASN A 1 85 ? -15.031 15.781 2.273 1 69.25 85 ASN A O 1
ATOM 648 N N . VAL A 1 86 ? -14.609 16.031 0.126 1 80.25 86 VAL A N 1
ATOM 649 C CA . VAL A 1 86 ? -13.852 17.25 0.384 1 80.25 86 VAL A CA 1
ATOM 650 C C . VAL A 1 86 ? -14.453 18.406 -0.412 1 80.25 86 VAL A C 1
ATOM 652 O O . VAL A 1 86 ? -14.812 18.25 -1.58 1 80.25 86 VAL A O 1
ATOM 655 N N . GLU A 1 87 ? -14.648 19.547 0.338 1 80.5 87 GLU A N 1
ATOM 656 C CA . GLU A 1 87 ? -15.156 20.734 -0.325 1 80.5 87 GLU A CA 1
ATOM 657 C C . GLU A 1 87 ? -14.078 21.812 -0.446 1 80.5 87 GLU A C 1
ATOM 659 O O . GLU A 1 87 ? -13.281 22 0.476 1 80.5 87 GLU A O 1
ATOM 664 N N . ASP A 1 88 ? -13.914 22.453 -1.638 1 85.25 88 ASP A N 1
ATOM 665 C CA . ASP A 1 88 ? -13.164 23.688 -1.876 1 85.25 88 ASP A CA 1
ATOM 666 C C . ASP A 1 88 ? -11.664 23.406 -1.959 1 85.25 88 ASP A C 1
ATOM 668 O O . ASP A 1 88 ? -10.852 24.328 -1.805 1 85.25 88 ASP A O 1
ATOM 672 N N . VAL A 1 89 ? -11.219 22.219 -1.809 1 91.38 89 VAL A N 1
ATOM 673 C CA . VAL A 1 89 ? -9.828 21.859 -2.035 1 91.38 89 VAL A CA 1
ATOM 674 C C . VAL A 1 89 ? -9.719 20.922 -3.234 1 91.38 89 VAL A C 1
ATOM 676 O O . VAL A 1 89 ? -10.469 19.953 -3.34 1 91.38 89 VAL A O 1
ATOM 679 N N . PRO A 1 90 ? -8.922 21.188 -4.156 1 93.69 90 PRO A N 1
ATOM 680 C CA . PRO A 1 90 ? -8.789 20.297 -5.312 1 93.69 90 PRO A CA 1
ATOM 681 C C . PRO A 1 90 ? -8.375 18.875 -4.926 1 93.69 90 PRO A C 1
ATOM 683 O O . PRO A 1 90 ? -7.512 18.703 -4.062 1 93.69 90 PRO A O 1
ATOM 686 N N . VAL A 1 91 ? -9.047 17.891 -5.539 1 95.62 91 VAL A N 1
ATOM 687 C CA . VAL A 1 91 ? -8.703 16.484 -5.367 1 95.62 91 VAL A CA 1
ATOM 688 C C . VAL A 1 91 ? -8.141 15.93 -6.672 1 95.62 91 VAL A C 1
ATOM 690 O O . VAL A 1 91 ? -8.766 16.047 -7.727 1 95.62 91 VAL A O 1
ATOM 693 N N . ILE A 1 92 ? -6.949 15.375 -6.551 1 95.12 92 ILE A N 1
ATOM 694 C CA . ILE A 1 92 ? -6.363 14.781 -7.746 1 95.12 92 ILE A CA 1
ATOM 695 C C . ILE A 1 92 ? -5.934 13.352 -7.461 1 95.12 92 ILE A C 1
ATOM 697 O O . ILE A 1 92 ? -5.785 12.961 -6.301 1 95.12 92 ILE A O 1
ATOM 701 N N . SER A 1 93 ? -5.707 12.586 -8.562 1 94.81 93 SER A N 1
ATOM 702 C CA . SER A 1 93 ? -5.145 11.25 -8.422 1 94.81 93 SER A CA 1
ATOM 703 C C . SER A 1 93 ? -3.697 11.305 -7.949 1 94.81 93 SER A C 1
ATOM 705 O O . SER A 1 93 ? -2.926 12.156 -8.398 1 94.81 93 SER A O 1
ATOM 707 N N . CYS A 1 94 ? -3.393 10.367 -7.152 1 94.69 94 CYS A N 1
ATOM 708 C CA . CYS A 1 94 ? -2.023 10.344 -6.652 1 94.69 94 CYS A CA 1
ATOM 709 C C . CYS A 1 94 ? -1.029 10.133 -7.789 1 94.69 94 CYS A C 1
ATOM 711 O O . CYS A 1 94 ? 0.111 10.594 -7.715 1 94.69 94 CYS A O 1
ATOM 713 N N . SER A 1 95 ? -1.476 9.531 -8.844 1 91.25 95 SER A N 1
ATOM 714 C CA . SER A 1 95 ? -0.603 9.266 -9.984 1 91.25 95 SER A CA 1
ATOM 715 C C . SER A 1 95 ? -0.338 10.547 -10.781 1 91.25 95 SER A C 1
ATOM 717 O O . SER A 1 95 ? 0.6 10.602 -11.578 1 91.25 95 SER A O 1
ATOM 719 N N . GLU A 1 96 ? -1.1 11.531 -10.562 1 91.62 96 GLU A N 1
ATOM 720 C CA . GLU A 1 96 ? -0.977 12.789 -11.289 1 91.62 96 GLU A CA 1
ATOM 721 C C . GLU A 1 96 ? -0.189 13.82 -10.492 1 91.62 96 GLU A C 1
ATOM 723 O O . GLU A 1 96 ? 0.15 14.891 -11 1 91.62 96 GLU A O 1
ATOM 728 N N . PHE A 1 97 ? 0.056 13.469 -9.305 1 93.56 97 PHE A N 1
ATOM 729 C CA . PHE A 1 97 ? 0.727 14.422 -8.422 1 93.56 97 PHE A CA 1
ATOM 730 C C . PHE A 1 97 ? 2.146 14.695 -8.906 1 93.56 97 PHE A C 1
ATOM 732 O O . PHE A 1 97 ? 2.857 13.773 -9.32 1 93.56 97 PHE A O 1
ATOM 739 N N . ARG A 1 98 ? 2.494 15.961 -8.82 1 91.81 98 ARG A N 1
ATOM 740 C CA . ARG A 1 98 ? 3.84 16.375 -9.188 1 91.81 98 ARG A CA 1
ATOM 741 C C . ARG A 1 98 ? 4.594 16.938 -7.984 1 91.81 98 ARG A C 1
ATOM 743 O O . ARG A 1 98 ? 4.172 17.922 -7.387 1 91.81 98 ARG A O 1
ATOM 750 N N . TRP A 1 99 ? 5.637 16.312 -7.656 1 92.88 99 TRP A N 1
ATOM 751 C CA . TRP A 1 99 ? 6.461 16.688 -6.508 1 92.88 99 TRP A CA 1
ATOM 752 C C . TRP A 1 99 ? 7.535 17.688 -6.91 1 92.88 99 TRP A C 1
ATOM 754 O O . TRP A 1 99 ? 8.586 17.312 -7.438 1 92.88 99 TRP A O 1
ATOM 764 N N . ASP A 1 100 ? 7.402 18.938 -6.613 1 91.88 100 ASP A N 1
ATOM 765 C CA . ASP A 1 100 ? 8.32 19.969 -7.098 1 91.88 100 ASP A CA 1
ATOM 766 C C . ASP A 1 100 ? 8.828 20.844 -5.953 1 91.88 100 ASP A C 1
ATOM 768 O O . ASP A 1 100 ? 9.68 21.703 -6.156 1 91.88 100 ASP A O 1
ATOM 772 N N . LYS A 1 101 ? 8.414 20.703 -4.805 1 93.94 101 LYS A N 1
ATOM 773 C CA . LYS A 1 101 ? 8.844 21.422 -3.602 1 93.94 101 LYS A CA 1
ATOM 774 C C . LYS A 1 101 ? 8.711 20.531 -2.365 1 93.94 101 LYS A C 1
ATOM 776 O O . LYS A 1 101 ? 8.117 19.453 -2.428 1 93.94 101 LYS A O 1
ATOM 781 N N . PRO A 1 102 ? 9.266 20.984 -1.227 1 96.81 102 PRO A N 1
ATOM 782 C CA . PRO A 1 102 ? 9.094 20.172 -0.017 1 96.81 102 PRO A CA 1
ATOM 783 C C . PRO A 1 102 ? 7.625 19.938 0.326 1 96.81 102 PRO A C 1
ATOM 785 O O . PRO A 1 102 ? 6.809 20.844 0.234 1 96.81 102 PRO A O 1
ATOM 788 N N . ILE A 1 103 ? 7.316 18.656 0.751 1 97.81 103 ILE A N 1
ATOM 789 C CA . ILE A 1 103 ? 5.902 18.359 0.94 1 97.81 103 ILE A CA 1
ATOM 790 C C . ILE A 1 103 ? 5.695 17.672 2.287 1 97.81 103 ILE A C 1
ATOM 792 O O . ILE A 1 103 ? 6.602 17.016 2.803 1 97.81 103 ILE A O 1
ATOM 796 N N . ILE A 1 104 ? 4.512 17.922 2.789 1 98.62 104 ILE A N 1
ATOM 797 C CA . ILE A 1 104 ? 3.938 17.156 3.895 1 98.62 104 ILE A CA 1
ATOM 798 C C . ILE A 1 104 ? 2.719 16.391 3.406 1 98.62 104 ILE A C 1
ATOM 800 O O . ILE A 1 104 ? 1.799 16.953 2.822 1 98.62 104 ILE A O 1
ATOM 804 N N . VAL A 1 105 ? 2.768 15.141 3.57 1 98.69 105 VAL A N 1
ATOM 805 C CA . VAL A 1 105 ? 1.596 14.312 3.301 1 98.69 105 VAL A CA 1
ATOM 806 C C . VAL A 1 105 ? 0.862 14.016 4.605 1 98.69 105 VAL A C 1
ATOM 808 O O . VAL A 1 105 ? 1.46 13.516 5.562 1 98.69 105 VAL A O 1
ATOM 811 N N . VAL A 1 106 ? -0.419 14.312 4.672 1 98.75 106 VAL A N 1
ATOM 812 C CA . VAL A 1 106 ? -1.191 14.102 5.895 1 98.75 106 VAL A CA 1
ATOM 813 C C . VAL A 1 106 ? -2.164 12.945 5.699 1 98.75 106 VAL A C 1
ATOM 815 O O . VAL A 1 106 ? -2.945 12.93 4.746 1 98.75 106 VAL A O 1
ATOM 818 N N . ILE A 1 107 ? -2.109 11.992 6.586 1 98.31 107 ILE A N 1
ATOM 819 C CA . ILE A 1 107 ? -3.004 10.844 6.617 1 98.31 107 ILE A CA 1
ATOM 820 C C . ILE A 1 107 ? -3.943 10.945 7.816 1 98.31 107 ILE A C 1
ATOM 822 O O . ILE A 1 107 ? -3.498 11.188 8.938 1 98.31 107 ILE A O 1
ATOM 826 N N . GLY A 1 108 ? -5.172 10.758 7.57 1 96.94 108 GLY A N 1
ATOM 827 C CA . GLY A 1 108 ? -6.164 10.891 8.625 1 96.94 108 GLY A CA 1
ATOM 828 C C . GLY A 1 108 ? -6.547 9.562 9.25 1 96.94 108 GLY A C 1
ATOM 829 O O . GLY A 1 108 ? -6.02 8.516 8.875 1 96.94 108 GLY A O 1
ATOM 830 N N . SER A 1 109 ? -7.457 9.68 10.266 1 93.75 109 SER A N 1
ATOM 831 C CA . SER A 1 109 ? -7.898 8.523 11.039 1 93.75 109 SER A CA 1
ATOM 832 C C . SER A 1 109 ? -8.641 7.523 10.164 1 93.75 109 SER A C 1
ATOM 834 O O . SER A 1 109 ? -9.148 7.879 9.094 1 93.75 109 SER A O 1
ATOM 836 N N . GLU A 1 110 ? -8.711 6.312 10.82 1 88.31 110 GLU A N 1
ATOM 837 C CA . GLU A 1 110 ? -9.469 5.238 10.188 1 88.31 110 GLU A CA 1
ATOM 838 C C . GLU A 1 110 ? -10.969 5.516 10.234 1 88.31 110 GLU A C 1
ATOM 840 O O . GLU A 1 110 ? -11.492 5.953 11.266 1 88.31 110 GLU A O 1
ATOM 845 N N . GLY A 1 111 ? -11.695 5.738 9.289 1 83 111 GLY A N 1
ATOM 846 C CA . GLY A 1 111 ? -13.133 5.961 9.289 1 83 111 GLY A CA 1
ATOM 847 C C . GLY A 1 111 ? -13.523 7.352 8.82 1 83 111 GLY A C 1
ATOM 848 O O . GLY A 1 111 ? -14.156 7.508 7.777 1 83 111 GLY A O 1
ATOM 849 N N . GLU A 1 112 ? -12.969 8.359 9.656 1 87.69 112 GLU A N 1
ATOM 850 C CA . GLU A 1 112 ? -13.422 9.719 9.391 1 87.69 112 GLU A CA 1
ATOM 851 C C . GLU A 1 112 ? -12.508 10.43 8.398 1 87.69 112 GLU A C 1
ATOM 853 O O . GLU A 1 112 ? -12.898 11.406 7.766 1 87.69 112 GLU A O 1
ATOM 858 N N . GLY A 1 113 ? -11.328 9.922 8.375 1 93.56 113 GLY A N 1
ATOM 859 C CA . GLY A 1 113 ? -10.359 10.633 7.559 1 93.56 113 GLY A CA 1
ATOM 860 C C . GLY A 1 113 ? -9.836 11.891 8.219 1 93.56 113 GLY A C 1
ATOM 861 O O . GLY A 1 113 ? -9.68 11.945 9.438 1 93.56 113 GLY A O 1
ATOM 862 N N . LEU A 1 114 ? -9.453 12.805 7.398 1 96.19 114 LEU A N 1
ATOM 863 C CA . LEU A 1 114 ? -8.906 14.055 7.906 1 96.19 114 LEU A CA 1
ATOM 864 C C . LEU A 1 114 ? -10.023 14.953 8.445 1 96.19 114 LEU A C 1
ATOM 866 O O . LEU A 1 114 ? -11.102 15.016 7.867 1 96.19 114 LEU A O 1
ATOM 870 N N . SER A 1 115 ? -9.703 15.602 9.523 1 94.44 115 SER A N 1
ATOM 871 C CA . SER A 1 115 ? -10.641 16.594 10.031 1 94.44 115 SER A CA 1
ATOM 872 C C . SER A 1 115 ? -10.82 17.75 9.047 1 94.44 115 SER A C 1
ATOM 874 O O . SER A 1 115 ? -9.953 17.984 8.203 1 94.44 115 SER A O 1
ATOM 876 N N . LEU A 1 116 ? -11.93 18.422 9.195 1 93.88 116 LEU A N 1
ATOM 877 C CA . LEU A 1 116 ? -12.195 19.578 8.352 1 93.88 116 LEU A CA 1
ATOM 878 C C . LEU A 1 116 ? -11.102 20.641 8.523 1 93.88 116 LEU A C 1
ATOM 880 O O . LEU A 1 116 ? -10.648 21.234 7.547 1 93.88 116 LEU A O 1
ATOM 884 N N . GLU A 1 117 ? -10.664 20.891 9.734 1 94.62 117 GLU A N 1
ATOM 885 C CA . GLU A 1 117 ? -9.625 21.875 10.023 1 94.62 117 GLU A CA 1
ATOM 886 C C . GLU A 1 117 ? -8.328 21.547 9.297 1 94.62 117 GLU A C 1
ATOM 888 O O . GLU A 1 117 ? -7.664 22.438 8.758 1 94.62 117 GLU A O 1
ATOM 893 N N . THR A 1 118 ? -8.016 20.25 9.25 1 96.5 118 THR A N 1
ATOM 894 C CA . THR A 1 118 ? -6.797 19.828 8.57 1 96.5 118 THR A CA 1
ATOM 895 C C . THR A 1 118 ? -6.957 19.922 7.055 1 96.5 118 THR A C 1
ATOM 897 O O . THR A 1 118 ? -6.035 20.359 6.359 1 96.5 118 THR A O 1
ATOM 900 N N . GLN A 1 119 ? -8.109 19.547 6.562 1 95.56 119 GLN A N 1
ATOM 901 C CA . GLN A 1 119 ? -8.383 19.641 5.133 1 95.56 119 GLN A CA 1
ATOM 902 C C . GLN A 1 119 ? -8.195 21.062 4.629 1 95.56 119 GLN A C 1
ATOM 904 O O . GLN A 1 119 ? -7.645 21.281 3.545 1 95.56 119 GLN A O 1
ATOM 909 N N . LEU A 1 120 ? -8.539 22.031 5.402 1 93.44 120 LEU A N 1
ATOM 910 C CA . LEU A 1 120 ? -8.5 23.438 5.004 1 93.44 120 LEU A CA 1
ATOM 911 C C . LEU A 1 120 ? -7.062 23.938 4.973 1 93.44 120 LEU A C 1
ATOM 913 O O . LEU A 1 120 ? -6.789 25 4.41 1 93.44 120 LEU A O 1
ATOM 917 N N . GLN A 1 121 ? -6.148 23.203 5.555 1 95.69 121 GLN A N 1
ATOM 918 C CA . GLN A 1 121 ? -4.738 23.578 5.52 1 95.69 121 GLN A CA 1
ATOM 919 C C . GLN A 1 121 ? -4.051 23 4.289 1 95.69 121 GLN A C 1
ATOM 921 O O . GLN A 1 121 ? -2.904 23.344 3.988 1 95.69 121 GLN A O 1
ATOM 926 N N . CYS A 1 122 ? -4.695 22.094 3.578 1 96.94 122 CYS A N 1
ATOM 927 C CA . CYS A 1 122 ? -4.086 21.391 2.451 1 96.94 122 CYS A CA 1
ATOM 928 C C . CYS A 1 122 ? -4.262 22.188 1.161 1 96.94 122 CYS A C 1
ATOM 930 O O . CYS A 1 122 ? -5.34 22.719 0.893 1 96.94 122 CYS A O 1
ATOM 932 N N . GLN A 1 123 ? -3.238 22.219 0.406 1 96 123 GLN A N 1
ATOM 933 C CA . GLN A 1 123 ? -3.33 22.844 -0.91 1 96 123 GLN A CA 1
ATOM 934 C C . GLN A 1 123 ? -4.004 21.922 -1.915 1 96 123 GLN A C 1
ATOM 936 O O . GLN A 1 123 ? -4.652 22.375 -2.855 1 96 123 GLN A O 1
ATOM 941 N N . GLN A 1 124 ? -3.826 20.656 -1.722 1 96.12 124 GLN A N 1
ATOM 942 C CA . GLN A 1 124 ? -4.48 19.656 -2.543 1 96.12 124 GLN A CA 1
ATOM 943 C C . GLN A 1 124 ? -4.695 18.359 -1.756 1 96.12 124 GLN A C 1
ATOM 945 O O . GLN A 1 124 ? -4.016 18.109 -0.757 1 96.12 124 GLN A O 1
ATOM 950 N N . MET A 1 125 ? -5.68 17.656 -2.283 1 96.94 125 MET A N 1
ATOM 951 C CA . MET A 1 125 ? -5.969 16.328 -1.744 1 96.94 125 MET A CA 1
ATOM 952 C C . MET A 1 125 ? -5.617 15.25 -2.754 1 96.94 125 MET A C 1
ATOM 954 O O . MET A 1 125 ? -5.875 15.398 -3.949 1 96.94 125 MET A O 1
ATOM 958 N N . LEU A 1 126 ? -5.039 14.203 -2.242 1 96.88 126 LEU A N 1
ATOM 959 C CA . LEU A 1 126 ? -4.719 13.07 -3.1 1 96.88 126 LEU A CA 1
ATOM 960 C C . LEU A 1 126 ? -5.688 11.914 -2.854 1 96.88 126 LEU A C 1
ATOM 962 O O . LEU A 1 126 ? -6.047 11.633 -1.707 1 96.88 126 LEU A O 1
ATOM 966 N N . ALA A 1 127 ? -6.082 11.312 -3.9 1 96.44 127 ALA A N 1
ATOM 967 C CA . ALA A 1 127 ? -6.922 10.117 -3.844 1 96.44 127 ALA A CA 1
ATOM 968 C C . ALA A 1 127 ? -6.34 8.992 -4.691 1 96.44 127 ALA A C 1
ATOM 970 O O . ALA A 1 127 ? -5.59 9.242 -5.637 1 96.44 127 ALA A O 1
ATOM 971 N N . ILE A 1 128 ? -6.602 7.832 -4.309 1 97 128 ILE A N 1
ATOM 972 C CA . ILE A 1 128 ? -6.332 6.648 -5.121 1 97 128 ILE A CA 1
ATOM 973 C C . ILE A 1 128 ? -7.609 6.215 -5.836 1 97 128 ILE A C 1
ATOM 975 O O . ILE A 1 128 ? -8.562 5.762 -5.199 1 97 128 ILE A O 1
ATOM 979 N N . PRO A 1 129 ? -7.641 6.352 -7.082 1 95.44 129 PRO A N 1
ATOM 980 C CA . PRO A 1 129 ? -8.867 5.953 -7.781 1 95.44 129 PRO A CA 1
ATOM 981 C C . PRO A 1 129 ? -9.125 4.449 -7.711 1 95.44 129 PRO A C 1
ATOM 983 O O . PRO A 1 129 ? -8.195 3.654 -7.859 1 95.44 129 PRO A O 1
ATOM 986 N N . PRO A 1 130 ? -10.383 4.113 -7.535 1 95.94 130 PRO A N 1
ATOM 987 C CA . PRO A 1 130 ? -10.695 2.682 -7.594 1 95.94 130 PRO A CA 1
ATOM 988 C C . PRO A 1 130 ? -10.594 2.113 -9.008 1 95.94 130 PRO A C 1
ATOM 990 O O . PRO A 1 130 ? -10.734 2.852 -9.984 1 95.94 130 PRO A O 1
ATOM 993 N N . GLY A 1 131 ? -10.289 0.787 -9.07 1 95.5 131 GLY A N 1
ATOM 994 C CA . GLY A 1 131 ? -10.141 0.127 -10.359 1 95.5 131 GLY A CA 1
ATOM 995 C C . GLY A 1 131 ? -11.438 -0.471 -10.867 1 95.5 131 GLY A C 1
ATOM 996 O O . GLY A 1 131 ? -11.438 -1.191 -11.875 1 95.5 131 GLY A O 1
ATOM 997 N N . ARG A 1 132 ? -12.555 -0.174 -10.133 1 95.62 132 ARG A N 1
ATOM 998 C CA . ARG A 1 132 ? -13.891 -0.64 -10.477 1 95.62 132 ARG A CA 1
ATOM 999 C C . ARG A 1 132 ? -14.961 0.208 -9.797 1 95.62 132 ARG A C 1
ATOM 1001 O O . ARG A 1 132 ? -14.648 1.055 -8.961 1 95.62 132 ARG A O 1
ATOM 1008 N N . ALA A 1 133 ? -16.156 -0.013 -10.273 1 95.44 133 ALA A N 1
ATOM 1009 C CA . ALA A 1 133 ? -17.266 0.513 -9.484 1 95.44 133 ALA A CA 1
ATOM 1010 C C . ALA A 1 133 ? -17.406 -0.238 -8.164 1 95.44 133 ALA A C 1
ATOM 1012 O O . ALA A 1 133 ? -17.594 -1.457 -8.156 1 95.44 133 ALA A O 1
ATOM 1013 N N . LEU A 1 134 ? -17.375 0.465 -7.109 1 96.06 134 LEU A N 1
ATOM 1014 C CA . LEU A 1 134 ? -17.344 -0.178 -5.801 1 96.06 134 LEU A CA 1
ATOM 1015 C C . LEU A 1 134 ? -18.766 -0.48 -5.324 1 96.06 134 LEU A C 1
ATOM 1017 O O . LEU A 1 134 ? -19.688 0.317 -5.539 1 96.06 134 LEU A O 1
ATOM 1021 N N . HIS A 1 135 ? -18.875 -1.66 -4.715 1 96.06 135 HIS A N 1
ATOM 1022 C CA . HIS A 1 135 ? -20.094 -1.932 -3.969 1 96.06 135 HIS A CA 1
ATOM 1023 C C . HIS A 1 135 ? -20.375 -0.835 -2.945 1 96.06 135 HIS A C 1
ATOM 1025 O O . HIS A 1 135 ? -19.453 -0.324 -2.312 1 96.06 135 HIS A O 1
ATOM 1031 N N . PRO A 1 136 ? -21.594 -0.478 -2.682 1 93.25 136 PRO A N 1
ATOM 1032 C CA . PRO A 1 136 ? -21.953 0.628 -1.791 1 93.25 136 PRO A CA 1
ATOM 1033 C C . PRO A 1 136 ? -21.359 0.468 -0.388 1 93.25 136 PRO A C 1
ATOM 1035 O O . PRO A 1 136 ? -21.125 1.462 0.3 1 93.25 136 PRO A O 1
ATOM 1038 N N . SER A 1 137 ? -21.125 -0.758 0.018 1 91.94 137 SER A N 1
ATOM 1039 C CA . SER A 1 137 ? -20.656 -1.006 1.378 1 91.94 137 SER A CA 1
ATOM 1040 C C . SER A 1 137 ? -19.141 -0.864 1.474 1 91.94 137 SER A C 1
ATOM 1042 O O . SER A 1 137 ? -18.594 -0.859 2.572 1 91.94 137 SER A O 1
ATOM 1044 N N . ILE A 1 138 ? -18.5 -0.811 0.377 1 91.81 138 ILE A N 1
ATOM 1045 C CA . ILE A 1 138 ? -17.047 -0.708 0.337 1 91.81 138 ILE A CA 1
ATOM 1046 C C . ILE A 1 138 ? -16.641 0.708 -0.066 1 91.81 138 ILE A C 1
ATOM 1048 O O . ILE A 1 138 ? -17.062 1.207 -1.112 1 91.81 138 ILE A O 1
ATOM 1052 N N . ASP A 1 139 ? -15.781 1.325 0.793 1 88.06 139 ASP A N 1
ATOM 1053 C CA . ASP A 1 139 ? -15.602 2.74 0.481 1 88.06 139 ASP A CA 1
ATOM 1054 C C . ASP A 1 139 ? -14.117 3.098 0.405 1 88.06 139 ASP A C 1
ATOM 1056 O O . ASP A 1 139 ? -13.766 4.215 0.024 1 88.06 139 ASP A O 1
ATOM 1060 N N . SER A 1 140 ? -13.242 2.15 0.827 1 94.75 140 SER A N 1
ATOM 1061 C CA . SER A 1 140 ? -11.852 2.605 0.855 1 94.75 140 SER A CA 1
ATOM 1062 C C . SER A 1 140 ? -10.898 1.445 1.096 1 94.75 140 SER A C 1
ATOM 1064 O O . SER A 1 140 ? -11.328 0.312 1.317 1 94.75 140 SER A O 1
ATOM 1066 N N . LEU A 1 141 ? -9.641 1.759 0.975 1 97 141 LEU A N 1
ATOM 1067 C CA . LEU A 1 141 ? -8.539 0.879 1.346 1 97 141 LEU A CA 1
ATOM 1068 C C . LEU A 1 141 ? -8.242 0.982 2.838 1 97 141 LEU A C 1
ATOM 1070 O O . LEU A 1 141 ? -8.711 1.902 3.508 1 97 141 LEU A O 1
ATOM 1074 N N . ASN A 1 142 ? -7.57 -0.043 3.35 1 96.81 142 ASN A N 1
ATOM 1075 C CA . ASN A 1 142 ? -6.961 0.104 4.668 1 96.81 142 ASN A CA 1
ATOM 1076 C C . ASN A 1 142 ? -6 1.29 4.707 1 96.81 142 ASN A C 1
ATOM 1078 O O . ASN A 1 142 ? -5.242 1.515 3.764 1 96.81 142 ASN A O 1
ATOM 1082 N N . VAL A 1 143 ? -5.965 2.004 5.738 1 97.5 143 VAL A N 1
ATOM 1083 C CA . VAL A 1 143 ? -5.242 3.27 5.832 1 97.5 143 VAL A CA 1
ATOM 1084 C C . VAL A 1 143 ? -3.754 3.033 5.586 1 97.5 143 VAL A C 1
ATOM 1086 O O . VAL A 1 143 ? -3.084 3.855 4.957 1 97.5 143 VAL A O 1
ATOM 1089 N N . SER A 1 144 ? -3.164 1.951 6.113 1 98.25 144 SER A N 1
ATOM 1090 C CA . SER A 1 144 ? -1.74 1.698 5.914 1 98.25 144 SER A CA 1
ATOM 1091 C C . SER A 1 144 ? -1.438 1.343 4.465 1 98.25 144 SER A C 1
ATOM 1093 O O . SER A 1 144 ? -0.388 1.71 3.934 1 98.25 144 SER A O 1
ATOM 1095 N N . VAL A 1 145 ? -2.357 0.617 3.826 1 98.5 145 VAL A N 1
ATOM 1096 C CA . VAL A 1 145 ? -2.203 0.289 2.414 1 98.5 145 VAL A CA 1
ATOM 1097 C C . VAL A 1 145 ? -2.285 1.562 1.575 1 98.5 145 VAL A C 1
ATOM 1099 O O . VAL A 1 145 ? -1.441 1.798 0.708 1 98.5 145 VAL A O 1
ATOM 1102 N N . ALA A 1 146 ? -3.305 2.383 1.866 1 98.38 146 ALA A N 1
ATOM 1103 C CA . ALA A 1 146 ? -3.463 3.646 1.153 1 98.38 146 ALA A CA 1
ATOM 1104 C C . ALA A 1 146 ? -2.213 4.512 1.288 1 98.38 146 ALA A C 1
ATOM 1106 O O . ALA A 1 146 ? -1.717 5.055 0.299 1 98.38 146 ALA A O 1
ATOM 1107 N N . ALA A 1 147 ? -1.722 4.59 2.475 1 98.56 147 ALA A N 1
ATOM 1108 C CA . ALA A 1 147 ? -0.519 5.383 2.717 1 98.56 147 ALA A CA 1
ATOM 1109 C C . ALA A 1 147 ? 0.664 4.84 1.918 1 98.56 147 ALA A C 1
ATOM 1111 O O . ALA A 1 147 ? 1.431 5.613 1.335 1 98.56 147 ALA A O 1
ATOM 1112 N N . GLY A 1 148 ? 0.831 3.502 1.911 1 98.62 148 GLY A N 1
ATOM 1113 C CA . GLY A 1 148 ? 1.894 2.893 1.127 1 98.62 148 GLY A CA 1
ATOM 1114 C C . GLY A 1 148 ? 1.818 3.236 -0.348 1 98.62 148 GLY A C 1
ATOM 1115 O O . GLY A 1 148 ? 2.828 3.59 -0.96 1 98.62 148 GLY A O 1
ATOM 1116 N N . ILE A 1 149 ? 0.638 3.15 -0.913 1 98.38 149 ILE A N 1
ATOM 1117 C CA . ILE A 1 149 ? 0.426 3.457 -2.322 1 98.38 149 ILE A CA 1
ATOM 1118 C C . ILE A 1 149 ? 0.761 4.922 -2.588 1 98.38 149 ILE A C 1
ATOM 1120 O O . ILE A 1 149 ? 1.48 5.242 -3.537 1 98.38 149 ILE A O 1
ATOM 1124 N N . LEU A 1 150 ? 0.248 5.809 -1.746 1 98.12 150 LEU A N 1
ATOM 1125 C CA . LEU A 1 150 ? 0.44 7.242 -1.919 1 98.12 150 LEU A CA 1
ATOM 1126 C C . LEU A 1 150 ? 1.919 7.605 -1.834 1 98.12 150 LEU A C 1
ATOM 1128 O O . LEU A 1 150 ? 2.441 8.305 -2.705 1 98.12 150 LEU A O 1
ATOM 1132 N N . LEU A 1 151 ? 2.59 7.121 -0.818 1 98.19 151 LEU A N 1
ATOM 1133 C CA . LEU A 1 151 ? 4 7.43 -0.62 1 98.19 151 LEU A CA 1
ATOM 1134 C C . LEU A 1 151 ? 4.844 6.875 -1.763 1 98.19 151 LEU A C 1
ATOM 1136 O O . LEU A 1 151 ? 5.766 7.539 -2.24 1 98.19 151 LEU A O 1
ATOM 1140 N N . HIS A 1 152 ? 4.574 5.68 -2.191 1 97.69 152 HIS A N 1
ATOM 1141 C CA . HIS A 1 152 ? 5.309 5.094 -3.312 1 97.69 152 HIS A CA 1
ATOM 1142 C C . HIS A 1 152 ? 5.121 5.918 -4.582 1 97.69 152 HIS A C 1
ATOM 1144 O O . HIS A 1 152 ? 6.082 6.164 -5.312 1 97.69 152 HIS A O 1
ATOM 1150 N N . SER A 1 153 ? 3.844 6.289 -4.848 1 95.88 153 SER A N 1
ATOM 1151 C CA . SER A 1 153 ? 3.537 7.094 -6.027 1 95.88 153 SER A CA 1
ATOM 1152 C C . SER A 1 153 ? 4.324 8.398 -6.023 1 95.88 153 SER A C 1
ATOM 1154 O O . SER A 1 153 ? 4.859 8.805 -7.055 1 95.88 153 SER A O 1
ATOM 1156 N N . ILE A 1 154 ? 4.465 9.008 -4.902 1 95.31 154 ILE A N 1
ATOM 1157 C CA . ILE A 1 154 ? 5.16 10.281 -4.758 1 95.31 154 ILE A CA 1
ATOM 1158 C C . ILE A 1 154 ? 6.668 10.07 -4.867 1 95.31 154 ILE A C 1
ATOM 1160 O O . ILE A 1 154 ? 7.332 10.695 -5.691 1 95.31 154 ILE A O 1
ATOM 1164 N N . CYS A 1 155 ? 7.184 9.102 -4.156 1 93.81 155 CYS A N 1
ATOM 1165 C CA . CYS A 1 155 ? 8.625 8.906 -4.043 1 93.81 155 CYS A CA 1
ATOM 1166 C C . CYS A 1 155 ? 9.211 8.359 -5.34 1 93.81 155 CYS A C 1
ATOM 1168 O O . CYS A 1 155 ? 10.383 8.586 -5.641 1 93.81 155 CYS A O 1
ATOM 1170 N N . SER A 1 156 ? 8.438 7.637 -6.062 1 89.81 156 SER A N 1
ATOM 1171 C CA . SER A 1 156 ? 8.93 7.066 -7.312 1 89.81 156 SER A CA 1
ATOM 1172 C C . SER A 1 156 ? 9.148 8.148 -8.367 1 89.81 156 SER A C 1
ATOM 1174 O O . SER A 1 156 ? 9.844 7.93 -9.359 1 89.81 156 SER A O 1
ATOM 1176 N N . GLN A 1 157 ? 8.555 9.273 -8.211 1 83.69 157 GLN A N 1
ATOM 1177 C CA . GLN A 1 157 ? 8.797 10.398 -9.109 1 83.69 157 GLN A CA 1
ATOM 1178 C C . GLN A 1 157 ? 10.211 10.938 -8.953 1 83.69 157 GLN A C 1
ATOM 1180 O O . GLN A 1 157 ? 10.82 11.391 -9.922 1 83.69 157 GLN A O 1
ATOM 1185 N N . LYS A 1 158 ? 10.609 11.07 -7.742 1 69.5 158 LYS A N 1
ATOM 1186 C CA . LYS A 1 158 ? 11.953 11.562 -7.496 1 69.5 158 LYS A CA 1
ATOM 1187 C C . LYS A 1 158 ? 13 10.695 -8.195 1 69.5 158 LYS A C 1
ATOM 1189 O O . LYS A 1 158 ? 13.992 11.211 -8.711 1 69.5 158 LYS A O 1
ATOM 1194 N N . ARG A 1 159 ? 12.742 9.516 -8.188 1 63.69 159 ARG A N 1
ATOM 1195 C CA . ARG A 1 159 ? 13.68 8.57 -8.789 1 63.69 159 ARG A CA 1
ATOM 1196 C C . ARG A 1 159 ? 13.695 8.719 -10.312 1 63.69 159 ARG A C 1
ATOM 1198 O O . ARG A 1 159 ? 14.742 8.547 -10.945 1 63.69 159 ARG A O 1
ATOM 1205 N N . ARG A 1 160 ? 12.523 9.023 -10.852 1 58.94 160 ARG A N 1
ATOM 1206 C CA . ARG A 1 160 ? 12.445 9.195 -12.305 1 58.94 160 ARG A CA 1
ATOM 1207 C C . ARG A 1 160 ? 13.133 10.484 -12.742 1 58.94 160 ARG A C 1
ATOM 1209 O O . ARG A 1 160 ? 13.602 10.594 -13.875 1 58.94 160 ARG A O 1
ATOM 1216 N N . HIS A 1 161 ? 13.109 11.484 -11.867 1 54.94 161 HIS A N 1
ATOM 1217 C CA . HIS A 1 161 ? 13.688 12.758 -12.281 1 54.94 161 HIS A CA 1
ATOM 1218 C C . HIS A 1 161 ? 15.141 12.883 -11.844 1 54.94 161 HIS A C 1
ATOM 1220 O O . HIS A 1 161 ? 15.812 13.859 -12.164 1 54.94 161 HIS A O 1
ATOM 1226 N N . GLY A 1 162 ? 15.969 11.875 -11.812 1 48.41 162 GLY A N 1
ATOM 1227 C CA . GLY A 1 162 ? 17.391 12 -11.508 1 48.41 162 GLY A CA 1
ATOM 1228 C C . GLY A 1 162 ? 17.688 13.047 -10.461 1 48.41 162 GLY A C 1
ATOM 1229 O O . GLY A 1 162 ? 17.812 14.234 -10.781 1 48.41 162 GLY A O 1
ATOM 1230 N N . ASP A 1 163 ? 17.109 13.203 -9.305 1 38.53 163 ASP A N 1
ATOM 1231 C CA . ASP A 1 163 ? 17.797 14.141 -8.438 1 38.53 163 ASP A CA 1
ATOM 1232 C C . ASP A 1 163 ? 19.062 13.516 -7.852 1 38.53 163 ASP A C 1
ATOM 1234 O O . ASP A 1 163 ? 19.078 12.336 -7.504 1 38.53 163 ASP A O 1
ATOM 1238 N N . LEU B 1 1 ? -6.422 -9.641 -14.75 1 97.25 1 LEU B N 1
ATOM 1239 C CA . LEU B 1 1 ? -5.434 -9.727 -13.672 1 97.25 1 LEU B CA 1
ATOM 1240 C C . LEU B 1 1 ? -5.961 -10.562 -12.516 1 97.25 1 LEU B C 1
ATOM 1242 O O . LEU B 1 1 ? -7.055 -10.305 -12 1 97.25 1 LEU B O 1
ATOM 1246 N N . TRP B 1 2 ? -5.262 -11.594 -12.188 1 98.62 2 TRP B N 1
ATOM 1247 C CA . TRP B 1 2 ? -5.578 -12.422 -11.031 1 98.62 2 TRP B CA 1
ATOM 1248 C C . TRP B 1 2 ? -4.516 -12.273 -9.945 1 98.62 2 TRP B C 1
ATOM 1250 O O . TRP B 1 2 ? -3.338 -12.062 -10.25 1 98.62 2 TRP B O 1
ATOM 1260 N N . LEU B 1 3 ? -4.969 -12.398 -8.719 1 98.88 3 LEU B N 1
ATOM 1261 C CA . LEU B 1 3 ? -4.074 -12.383 -7.566 1 98.88 3 LEU B CA 1
ATOM 1262 C C . LEU B 1 3 ? -4.027 -13.758 -6.902 1 98.88 3 LEU B C 1
ATOM 1264 O O . LEU B 1 3 ? -5.066 -14.32 -6.555 1 98.88 3 LEU B O 1
ATOM 1268 N N . VAL B 1 4 ? -2.871 -14.289 -6.781 1 98.88 4 VAL B N 1
ATOM 1269 C CA . VAL B 1 4 ? -2.676 -15.562 -6.105 1 98.88 4 VAL B CA 1
ATOM 1270 C C . VAL B 1 4 ? -1.958 -15.344 -4.777 1 98.88 4 VAL B C 1
ATOM 1272 O O . VAL B 1 4 ? -0.931 -14.664 -4.723 1 98.88 4 VAL B O 1
ATOM 1275 N N . LEU B 1 5 ? -2.514 -15.922 -3.76 1 98.75 5 LEU B N 1
ATOM 1276 C CA . LEU B 1 5 ? -1.97 -15.805 -2.41 1 98.75 5 LEU B CA 1
ATOM 1277 C C . LEU B 1 5 ? -1.416 -17.141 -1.936 1 98.75 5 LEU B C 1
ATOM 1279 O O . LEU B 1 5 ? -2.172 -18.094 -1.734 1 98.75 5 LEU B O 1
ATOM 1283 N N . GLU B 1 6 ? -0.132 -17.141 -1.731 1 98.44 6 GLU B N 1
ATOM 1284 C CA . GLU B 1 6 ? 0.515 -18.375 -1.286 1 98.44 6 GLU B CA 1
ATOM 1285 C C . GLU B 1 6 ? 0.837 -18.328 0.204 1 98.44 6 GLU B C 1
ATOM 1287 O O . GLU B 1 6 ? 1.7 -17.547 0.631 1 98.44 6 GLU B O 1
ATOM 1292 N N . HIS B 1 7 ? 0.215 -19.078 1.005 1 97.62 7 HIS B N 1
ATOM 1293 C CA . HIS B 1 7 ? 0.528 -19.328 2.406 1 97.62 7 HIS B CA 1
ATOM 1294 C C . HIS B 1 7 ? 0.427 -18.047 3.23 1 97.62 7 HIS B C 1
ATOM 1296 O O . HIS B 1 7 ? 1.327 -17.734 4.012 1 97.62 7 HIS B O 1
ATOM 1302 N N . ILE B 1 8 ? -0.661 -17.328 3.021 1 97.94 8 ILE B N 1
ATOM 1303 C CA . ILE B 1 8 ? -0.938 -16.172 3.875 1 97.94 8 ILE B CA 1
ATOM 1304 C C . ILE B 1 8 ? -1.532 -16.641 5.199 1 97.94 8 ILE B C 1
ATOM 1306 O O . ILE B 1 8 ? -2.6 -17.266 5.223 1 97.94 8 ILE B O 1
ATOM 1310 N N . GLN B 1 9 ? -0.898 -16.312 6.289 1 96.56 9 GLN B N 1
ATOM 1311 C CA . GLN B 1 9 ? -1.258 -16.938 7.555 1 96.56 9 GLN B CA 1
ATOM 1312 C C . GLN B 1 9 ? -1.992 -15.953 8.469 1 96.56 9 GLN B C 1
ATOM 1314 O O . GLN B 1 9 ? -2.799 -16.359 9.305 1 96.56 9 GLN B O 1
ATOM 1319 N N . ASP B 1 10 ? -1.722 -14.719 8.414 1 95.94 10 ASP B N 1
ATOM 1320 C CA . ASP B 1 10 ? -2.328 -13.711 9.273 1 95.94 10 ASP B CA 1
ATOM 1321 C C . ASP B 1 10 ? -3.689 -13.273 8.734 1 95.94 10 ASP B C 1
ATOM 1323 O O . ASP B 1 10 ? -3.783 -12.75 7.621 1 95.94 10 ASP B O 1
ATOM 1327 N N . PRO B 1 11 ? -4.742 -13.406 9.516 1 96.62 11 PRO B N 1
ATOM 1328 C CA . PRO B 1 11 ? -6.082 -13.055 9.031 1 96.62 11 PRO B CA 1
ATOM 1329 C C . PRO B 1 11 ? -6.215 -11.57 8.703 1 96.62 11 PRO B C 1
ATOM 1331 O O . PRO B 1 11 ? -6.961 -11.195 7.797 1 96.62 11 PRO B O 1
ATOM 1334 N N . MET B 1 12 ? -5.523 -10.688 9.398 1 96 12 MET B N 1
ATOM 1335 C CA . MET B 1 12 ? -5.582 -9.25 9.117 1 96 12 MET B CA 1
ATOM 1336 C C . MET B 1 12 ? -4.969 -8.938 7.762 1 96 12 MET B C 1
ATOM 1338 O O . MET B 1 12 ? -5.516 -8.141 6.996 1 96 12 MET B O 1
ATOM 1342 N N . ASN B 1 13 ? -3.875 -9.625 7.504 1 97.06 13 ASN B N 1
ATOM 1343 C CA . ASN B 1 13 ? -3.252 -9.461 6.195 1 97.06 13 ASN B CA 1
ATOM 1344 C C . ASN B 1 13 ? -4.141 -10 5.078 1 97.06 13 ASN B C 1
ATOM 1346 O O . ASN B 1 13 ? -4.285 -9.367 4.031 1 97.06 13 ASN B O 1
ATOM 1350 N N . LEU B 1 14 ? -4.672 -11.148 5.316 1 97.75 14 LEU B N 1
ATOM 1351 C CA . LEU B 1 14 ? -5.535 -11.727 4.289 1 97.75 14 LEU B CA 1
ATOM 1352 C C . LEU B 1 14 ? -6.707 -10.805 3.979 1 97.75 14 LEU B C 1
ATOM 1354 O O . LEU B 1 14 ? -7 -10.539 2.811 1 97.75 14 LEU B O 1
ATOM 1358 N N . GLY B 1 15 ? -7.367 -10.305 5.043 1 97.94 15 GLY B N 1
ATOM 1359 C CA . GLY B 1 15 ? -8.461 -9.367 4.832 1 97.94 15 GLY B CA 1
ATOM 1360 C C . GLY B 1 15 ? -8.039 -8.125 4.066 1 97.94 15 GLY B C 1
ATOM 1361 O O . GLY B 1 15 ? -8.727 -7.707 3.135 1 97.94 15 GLY B O 1
ATOM 1362 N N . ALA B 1 16 ? -6.938 -7.539 4.426 1 98 16 ALA B N 1
ATOM 1363 C CA . ALA B 1 16 ? -6.43 -6.34 3.764 1 98 16 ALA B CA 1
ATOM 1364 C C . ALA B 1 16 ? -6.086 -6.621 2.305 1 98 16 ALA B C 1
ATOM 1366 O O . ALA B 1 16 ? -6.305 -5.773 1.435 1 98 16 ALA B O 1
ATOM 1367 N N . LEU B 1 17 ? -5.512 -7.781 2.025 1 98.62 17 LEU B N 1
ATOM 1368 C CA . LEU B 1 17 ? -5.18 -8.18 0.662 1 98.62 17 LEU B CA 1
ATOM 1369 C C . LEU B 1 17 ? -6.438 -8.273 -0.197 1 98.62 17 LEU B C 1
ATOM 1371 O O . LEU B 1 17 ? -6.461 -7.781 -1.327 1 98.62 17 LEU B O 1
ATOM 1375 N N . LEU B 1 18 ? -7.453 -8.844 0.375 1 98.56 18 LEU B N 1
ATOM 1376 C CA . LEU B 1 18 ? -8.719 -8.953 -0.342 1 98.56 18 LEU B CA 1
ATOM 1377 C C . LEU B 1 18 ? -9.32 -7.574 -0.595 1 98.56 18 LEU B C 1
ATOM 1379 O O . LEU B 1 18 ? -9.812 -7.297 -1.693 1 98.56 18 LEU B O 1
ATOM 1383 N N . ARG B 1 19 ? -9.258 -6.793 0.419 1 98.56 19 ARG B N 1
ATOM 1384 C CA . ARG B 1 19 ? -9.766 -5.43 0.315 1 98.56 19 ARG B CA 1
ATOM 1385 C C . ARG B 1 19 ? -9.062 -4.664 -0.8 1 98.56 19 ARG B C 1
ATOM 1387 O O . ARG B 1 19 ? -9.711 -4.02 -1.624 1 98.56 19 ARG B O 1
ATOM 1394 N N . SER B 1 20 ? -7.785 -4.758 -0.894 1 98.75 20 SER B N 1
ATOM 1395 C CA . SER B 1 20 ? -6.992 -4.082 -1.918 1 98.75 20 SER B CA 1
ATOM 1396 C C . SER B 1 20 ? -7.281 -4.652 -3.303 1 98.75 20 SER B C 1
ATOM 1398 O O . SER B 1 20 ? -7.395 -3.904 -4.277 1 98.75 20 SER B O 1
ATOM 1400 N N . ALA B 1 21 ? -7.328 -5.969 -3.357 1 98.75 21 ALA B N 1
ATOM 1401 C CA . ALA B 1 21 ? -7.602 -6.621 -4.637 1 98.75 21 ALA B CA 1
ATOM 1402 C C . ALA B 1 21 ? -8.922 -6.141 -5.227 1 98.75 21 ALA B C 1
ATOM 1404 O O . ALA B 1 21 ? -8.977 -5.742 -6.395 1 98.75 21 ALA B O 1
ATOM 1405 N N . TYR B 1 22 ? -9.922 -6.113 -4.414 1 98.56 22 TYR B N 1
ATOM 1406 C CA . TYR B 1 22 ? -11.242 -5.668 -4.855 1 98.56 22 TYR B CA 1
ATOM 1407 C C . TYR B 1 22 ? -11.203 -4.203 -5.277 1 98.56 22 TYR B C 1
ATOM 1409 O O . TYR B 1 22 ? -11.625 -3.861 -6.387 1 98.56 22 TYR B O 1
ATOM 1417 N N . PHE B 1 23 ? -10.711 -3.363 -4.461 1 98.12 23 PHE B N 1
ATOM 1418 C CA . PHE B 1 23 ? -10.703 -1.919 -4.664 1 98.12 23 PHE B CA 1
ATOM 1419 C C . PHE B 1 23 ? -9.938 -1.559 -5.934 1 98.12 23 PHE B C 1
ATOM 1421 O O . PHE B 1 23 ? -10.367 -0.695 -6.699 1 98.12 23 PHE B O 1
ATOM 1428 N N . LEU B 1 24 ? -8.828 -2.26 -6.191 1 97.81 24 LEU B N 1
ATOM 1429 C CA . LEU B 1 24 ? -7.934 -1.862 -7.273 1 97.81 24 LEU B CA 1
ATOM 1430 C C . LEU B 1 24 ? -8.305 -2.566 -8.57 1 97.81 24 LEU B C 1
ATOM 1432 O O . LEU B 1 24 ? -7.664 -2.357 -9.602 1 97.81 24 LEU B O 1
ATOM 1436 N N . GLY B 1 25 ? -9.281 -3.447 -8.516 1 97 25 GLY B N 1
ATOM 1437 C CA . GLY B 1 25 ? -9.859 -3.949 -9.75 1 97 25 GLY B CA 1
ATOM 1438 C C . GLY B 1 25 ? -9.297 -5.297 -10.164 1 97 25 GLY B C 1
ATOM 1439 O O . GLY B 1 25 ? -9.297 -5.633 -11.352 1 97 25 GLY B O 1
ATOM 1440 N N . VAL B 1 26 ? -8.773 -6.02 -9.266 1 98.12 26 VAL B N 1
ATOM 1441 C CA . VAL B 1 26 ? -8.359 -7.395 -9.539 1 98.12 26 VAL B CA 1
ATOM 1442 C C . VAL B 1 26 ? -9.586 -8.234 -9.906 1 98.12 26 VAL B C 1
ATOM 1444 O O . VAL B 1 26 ? -10.641 -8.125 -9.273 1 98.12 26 VAL B O 1
ATOM 1447 N N . ASP B 1 27 ? -9.414 -9.109 -10.859 1 97.81 27 ASP B N 1
ATOM 1448 C CA . ASP B 1 27 ? -10.555 -9.859 -11.375 1 97.81 27 ASP B CA 1
ATOM 1449 C C . ASP B 1 27 ? -10.875 -11.055 -10.477 1 97.81 27 ASP B C 1
ATOM 1451 O O . ASP B 1 27 ? -12.039 -11.359 -10.227 1 97.81 27 ASP B O 1
ATOM 1455 N N . ARG B 1 28 ? -9.844 -11.734 -10.016 1 98.19 28 ARG B N 1
ATOM 1456 C CA . ARG B 1 28 ? -10.023 -12.945 -9.227 1 98.19 28 ARG B CA 1
ATOM 1457 C C . ARG B 1 28 ? -8.883 -13.125 -8.227 1 98.19 28 ARG B C 1
ATOM 1459 O O . ARG B 1 28 ? -7.73 -12.789 -8.523 1 98.19 28 ARG B O 1
ATOM 1466 N N . VAL B 1 29 ? -9.281 -13.68 -7.117 1 98.62 29 VAL B N 1
ATOM 1467 C CA . VAL B 1 29 ? -8.289 -14.047 -6.113 1 98.62 29 VAL B CA 1
ATOM 1468 C C . VAL B 1 29 ? -8.289 -15.555 -5.902 1 98.62 29 VAL B C 1
ATOM 1470 O O . VAL B 1 29 ? -9.352 -16.172 -5.746 1 98.62 29 VAL B O 1
ATOM 1473 N N . VAL B 1 30 ? -7.082 -16.141 -5.918 1 98.56 30 VAL B N 1
ATOM 1474 C CA . VAL B 1 30 ? -6.887 -17.562 -5.633 1 98.56 30 VAL B CA 1
ATOM 1475 C C . VAL B 1 30 ? -5.926 -17.719 -4.461 1 98.56 30 VAL B C 1
ATOM 1477 O O . VAL B 1 30 ? -4.844 -17.141 -4.449 1 98.56 30 VAL B O 1
ATOM 1480 N N . ALA B 1 31 ? -6.34 -18.5 -3.477 1 98.06 31 ALA B N 1
ATOM 1481 C CA . ALA B 1 31 ? -5.5 -18.719 -2.301 1 98.06 31 ALA B CA 1
ATOM 1482 C C . ALA B 1 31 ? -5.148 -20.188 -2.146 1 98.06 31 ALA B C 1
ATOM 1484 O O . ALA B 1 31 ? -5.988 -21.062 -2.381 1 98.06 31 ALA B O 1
ATOM 1485 N N . SER B 1 32 ? -3.9 -20.391 -1.735 1 97.69 32 SER B N 1
ATOM 1486 C CA . SER B 1 32 ? -3.553 -21.766 -1.388 1 97.69 32 SER B CA 1
ATOM 1487 C C . SER B 1 32 ? -4.312 -22.234 -0.149 1 97.69 32 SER B C 1
ATOM 1489 O O . SER B 1 32 ? -4.531 -21.453 0.779 1 97.69 32 SER B O 1
ATOM 1491 N N . HIS B 1 33 ? -4.684 -23.469 -0.113 1 94.44 33 HIS B N 1
ATOM 1492 C CA . HIS B 1 33 ? -5.363 -24.031 1.053 1 94.44 33 HIS B CA 1
ATOM 1493 C C . HIS B 1 33 ? -4.371 -24.359 2.164 1 94.44 33 HIS B C 1
ATOM 1495 O O . HIS B 1 33 ? -4.617 -24.047 3.332 1 94.44 33 HIS B O 1
ATOM 1501 N N . ARG B 1 34 ? -3.348 -24.828 1.727 1 90.12 34 ARG B N 1
ATOM 1502 C CA . ARG B 1 34 ? -2.361 -25.266 2.709 1 90.12 34 ARG B CA 1
ATOM 1503 C C . ARG B 1 34 ? -1.63 -24.062 3.318 1 90.12 34 ARG B C 1
ATOM 1505 O O . ARG B 1 34 ? -1.282 -23.125 2.613 1 90.12 34 ARG B O 1
ATOM 1512 N N . ASN B 1 35 ? -1.481 -24.156 4.645 1 92.38 35 ASN B N 1
ATOM 1513 C CA . ASN B 1 35 ? -0.687 -23.188 5.387 1 92.38 35 ASN B CA 1
ATOM 1514 C C . ASN B 1 35 ? -1.25 -21.781 5.238 1 92.38 35 ASN B C 1
ATOM 1516 O O . ASN B 1 35 ? -0.493 -20.812 5.176 1 92.38 35 ASN B O 1
ATOM 1520 N N . SER B 1 36 ? -2.49 -21.672 4.949 1 93.94 36 SER B N 1
ATOM 1521 C CA . SER B 1 36 ? -3.172 -20.391 4.84 1 93.94 36 SER B CA 1
ATOM 1522 C C . SER B 1 36 ? -4.258 -20.25 5.902 1 93.94 36 SER B C 1
ATOM 1524 O O . SER B 1 36 ? -4.832 -21.25 6.344 1 93.94 36 SER B O 1
ATOM 1526 N N . CYS B 1 37 ? -4.492 -19.109 6.32 1 94.06 37 CYS B N 1
ATOM 1527 C CA . CYS B 1 37 ? -5.586 -18.891 7.262 1 94.06 37 CYS B CA 1
ATOM 1528 C C . CYS B 1 37 ? -6.938 -19.031 6.57 1 94.06 37 CYS B C 1
ATOM 1530 O O . CYS B 1 37 ? -7.109 -18.594 5.434 1 94.06 37 CYS B O 1
ATOM 1532 N N . PRO B 1 38 ? -7.898 -19.672 7.211 1 94.88 38 PRO B N 1
ATOM 1533 C CA . PRO B 1 38 ? -9.234 -19.766 6.629 1 94.88 38 PRO B CA 1
ATOM 1534 C C . PRO B 1 38 ? -9.969 -18.422 6.59 1 94.88 38 PRO B C 1
ATOM 1536 O O . PRO B 1 38 ? -9.5 -17.453 7.191 1 94.88 38 PRO B O 1
ATOM 1539 N N . LEU B 1 39 ? -11.039 -18.406 5.809 1 95.12 39 LEU B N 1
ATOM 1540 C CA . LEU B 1 39 ? -11.898 -17.234 5.77 1 95.12 39 LEU B CA 1
ATOM 1541 C C . LEU B 1 39 ? -12.766 -17.141 7.02 1 95.12 39 LEU B C 1
ATOM 1543 O O . LEU B 1 39 ? -13.859 -17.719 7.062 1 95.12 39 LEU B O 1
ATOM 1547 N N . THR B 1 40 ? -12.414 -16.422 7.984 1 96.19 40 THR B N 1
ATOM 1548 C CA . THR B 1 40 ? -13.047 -16.297 9.289 1 96.19 40 THR B CA 1
ATOM 1549 C C . THR B 1 40 ? -13.734 -14.938 9.422 1 96.19 40 THR B C 1
ATOM 1551 O O . THR B 1 40 ? -13.578 -14.07 8.562 1 96.19 40 THR B O 1
ATOM 1554 N N . PRO B 1 41 ? -14.469 -14.695 10.508 1 95.94 41 PRO B N 1
ATOM 1555 C CA . PRO B 1 41 ? -15.047 -13.375 10.75 1 95.94 41 PRO B CA 1
ATOM 1556 C C . PRO B 1 41 ? -13.992 -12.281 10.898 1 95.94 41 PRO B C 1
ATOM 1558 O O . PRO B 1 41 ? -14.242 -11.125 10.555 1 95.94 41 PRO B O 1
ATOM 1561 N N . ILE B 1 42 ? -12.828 -12.703 11.391 1 96.62 42 ILE B N 1
ATOM 1562 C CA . ILE B 1 42 ? -11.719 -11.758 11.523 1 96.62 42 ILE B CA 1
ATOM 1563 C C . ILE B 1 42 ? -11.289 -11.281 10.141 1 96.62 42 ILE B C 1
ATOM 1565 O O . ILE B 1 42 ? -11.094 -10.078 9.93 1 96.62 42 ILE B O 1
ATOM 1569 N N . VAL B 1 43 ? -11.172 -12.195 9.211 1 97.5 43 VAL B N 1
ATOM 1570 C CA . VAL B 1 43 ? -10.828 -11.844 7.836 1 97.5 43 VAL B CA 1
ATOM 1571 C C . VAL B 1 43 ? -11.922 -10.969 7.23 1 97.5 43 VAL B C 1
ATOM 1573 O O . VAL B 1 43 ? -11.633 -9.992 6.539 1 97.5 43 VAL B O 1
ATOM 1576 N N . SER B 1 44 ? -13.164 -11.289 7.449 1 97.19 44 SER B N 1
ATOM 1577 C CA . SER B 1 44 ? -14.289 -10.5 6.953 1 97.19 44 SER B CA 1
ATOM 1578 C C . SER B 1 44 ? -14.203 -9.062 7.438 1 97.19 44 SER B C 1
ATOM 1580 O O . SER B 1 44 ? -14.312 -8.125 6.645 1 97.19 44 SER B O 1
ATOM 1582 N N . LYS B 1 45 ? -14.023 -8.867 8.695 1 95.94 45 LYS B N 1
ATOM 1583 C CA . LYS B 1 45 ? -13.906 -7.531 9.266 1 95.94 45 LYS B CA 1
ATOM 1584 C C . LYS B 1 45 ? -12.711 -6.785 8.68 1 95.94 45 LYS B C 1
ATOM 1586 O O . LYS B 1 45 ? -12.82 -5.613 8.312 1 95.94 45 LYS B O 1
ATOM 1591 N N . ALA B 1 46 ? -11.586 -7.5 8.578 1 95.94 46 ALA B N 1
ATOM 1592 C CA . ALA B 1 46 ? -10.359 -6.891 8.07 1 95.94 46 ALA B CA 1
ATOM 1593 C C . ALA B 1 46 ? -10.5 -6.523 6.598 1 95.94 46 ALA B C 1
ATOM 1595 O O . ALA B 1 46 ? -9.82 -5.621 6.109 1 95.94 46 ALA B O 1
ATOM 1596 N N . SER B 1 47 ? -11.367 -7.168 5.879 1 98 47 SER B N 1
ATOM 1597 C CA . SER B 1 47 ? -11.594 -6.902 4.461 1 98 47 SER B CA 1
ATOM 1598 C C . SER B 1 47 ? -12.617 -5.781 4.266 1 98 47 SER B C 1
ATOM 1600 O O . SER B 1 47 ? -12.883 -5.367 3.137 1 98 47 SER B O 1
ATOM 1602 N N . ALA B 1 48 ? -13.18 -5.324 5.43 1 96.44 48 ALA B N 1
ATOM 1603 C CA . ALA B 1 48 ? -14.195 -4.273 5.426 1 96.44 48 ALA B CA 1
ATOM 1604 C C . ALA B 1 48 ? -15.391 -4.664 4.555 1 96.44 48 ALA B C 1
ATOM 1606 O O . ALA B 1 48 ? -15.891 -3.848 3.781 1 96.44 48 ALA B O 1
ATOM 1607 N N . GLY B 1 49 ? -15.758 -5.949 4.566 1 95.69 49 GLY B N 1
ATOM 1608 C CA . GLY B 1 49 ? -16.953 -6.414 3.885 1 95.69 49 GLY B CA 1
ATOM 1609 C C . GLY B 1 49 ? -16.672 -6.992 2.512 1 95.69 49 GLY B C 1
ATOM 1610 O O . GLY B 1 49 ? -17.547 -7.609 1.9 1 95.69 49 GLY B O 1
ATOM 1611 N N . VAL B 1 50 ? -15.5 -6.879 2.012 1 97.94 50 VAL B N 1
ATOM 1612 C CA . VAL B 1 50 ? -15.141 -7.332 0.67 1 97.94 50 VAL B CA 1
ATOM 1613 C C . VAL B 1 50 ? -15.305 -8.844 0.574 1 97.94 50 VAL B C 1
ATOM 1615 O O . VAL B 1 50 ? -15.75 -9.367 -0.451 1 97.94 50 VAL B O 1
ATOM 1618 N N . MET B 1 51 ? -14.953 -9.5 1.583 1 96.75 51 MET B N 1
ATOM 1619 C CA . MET B 1 51 ? -15.031 -10.953 1.604 1 96.75 51 MET B CA 1
ATOM 1620 C C . MET B 1 51 ? -16.438 -11.43 1.27 1 96.75 51 MET B C 1
ATOM 1622 O O . MET B 1 51 ? -16.625 -12.516 0.723 1 96.75 51 MET B O 1
ATOM 1626 N N . GLU B 1 52 ? -17.453 -10.633 1.543 1 96.31 52 GLU B N 1
ATOM 1627 C CA . GLU B 1 52 ? -18.844 -11.016 1.368 1 96.31 52 GLU B CA 1
ATOM 1628 C C . GLU B 1 52 ? -19.312 -10.781 -0.068 1 96.31 52 GLU B C 1
ATOM 1630 O O . GLU B 1 52 ? -20.359 -11.289 -0.481 1 96.31 52 GLU B O 1
ATOM 1635 N N . VAL B 1 53 ? -18.562 -10.008 -0.833 1 96.31 53 VAL B N 1
ATOM 1636 C CA . VAL B 1 53 ? -19.078 -9.602 -2.137 1 96.31 53 VAL B CA 1
ATOM 1637 C C . VAL B 1 53 ? -18.078 -9.977 -3.227 1 96.31 53 VAL B C 1
ATOM 1639 O O . VAL B 1 53 ? -18.328 -9.773 -4.414 1 96.31 53 VAL B O 1
ATOM 1642 N N . PHE B 1 54 ? -16.922 -10.445 -2.9 1 95.88 54 PHE B N 1
ATOM 1643 C CA . PHE B 1 54 ? -15.828 -10.766 -3.807 1 95.88 54 PHE B CA 1
ATOM 1644 C C . PHE B 1 54 ? -15.383 -12.211 -3.627 1 95.88 54 PHE B C 1
ATOM 1646 O O . PHE B 1 54 ? -14.883 -12.586 -2.562 1 95.88 54 PHE B O 1
ATOM 1653 N N . ASP B 1 55 ? -15.531 -13.078 -4.562 1 92.31 55 ASP B N 1
ATOM 1654 C CA . ASP B 1 55 ? -15.25 -14.508 -4.449 1 92.31 55 ASP B CA 1
ATOM 1655 C C . ASP B 1 55 ? -13.742 -14.766 -4.363 1 92.31 55 ASP B C 1
ATOM 1657 O O . ASP B 1 55 ? -12.969 -14.234 -5.164 1 92.31 55 ASP B O 1
ATOM 1661 N N . VAL B 1 56 ? -13.375 -15.555 -3.428 1 95.69 56 VAL B N 1
ATOM 1662 C CA . VAL B 1 56 ? -12.008 -16.047 -3.258 1 95.69 56 VAL B CA 1
ATOM 1663 C C . VAL B 1 56 ? -11.961 -17.547 -3.529 1 95.69 56 VAL B C 1
ATOM 1665 O O . VAL B 1 56 ? -12.703 -18.312 -2.918 1 95.69 56 VAL B O 1
ATOM 1668 N N . TYR B 1 57 ? -11.094 -17.953 -4.391 1 96.56 57 TYR B N 1
ATOM 1669 C CA . TYR B 1 57 ? -10.992 -19.375 -4.746 1 96.56 57 TYR B CA 1
ATOM 1670 C C . TYR B 1 57 ? -9.812 -20.031 -4.031 1 96.56 57 TYR B C 1
ATOM 1672 O O . TYR B 1 57 ? -8.773 -19.391 -3.834 1 96.56 57 TYR B O 1
ATOM 1680 N N . GLY B 1 58 ? -10.023 -21.234 -3.674 1 96.94 58 GLY B N 1
ATOM 1681 C CA . GLY B 1 58 ? -8.953 -22 -3.049 1 96.94 58 GLY B CA 1
ATOM 1682 C C . GLY B 1 58 ? -8.406 -23.094 -3.939 1 96.94 58 GLY B C 1
ATOM 1683 O O . GLY B 1 58 ? -9.133 -23.656 -4.758 1 96.94 58 GLY B O 1
ATOM 1684 N N . THR B 1 59 ? -7.16 -23.391 -3.74 1 97.69 59 THR B N 1
ATOM 1685 C CA . THR B 1 59 ? -6.566 -24.5 -4.484 1 97.69 59 THR B CA 1
ATOM 1686 C C . THR B 1 59 ? -5.664 -25.328 -3.584 1 97.69 59 THR B C 1
ATOM 1688 O O . THR B 1 59 ? -4.961 -24.797 -2.725 1 97.69 59 THR B O 1
ATOM 1691 N N . ASP B 1 60 ? -5.641 -26.609 -3.857 1 96.94 60 ASP B N 1
ATOM 1692 C CA . ASP B 1 60 ? -4.75 -27.531 -3.16 1 96.94 60 ASP B CA 1
ATOM 1693 C C . ASP B 1 60 ? -3.475 -27.766 -3.963 1 96.94 60 ASP B C 1
ATOM 1695 O O . ASP B 1 60 ? -2.504 -28.328 -3.443 1 96.94 60 ASP B O 1
ATOM 1699 N N . ASP B 1 61 ? -3.5 -27.359 -5.176 1 97.88 61 ASP B N 1
ATOM 1700 C CA . ASP B 1 61 ? -2.365 -27.547 -6.078 1 97.88 61 ASP B CA 1
ATOM 1701 C C . ASP B 1 61 ? -2.014 -26.234 -6.789 1 97.88 61 ASP B C 1
ATOM 1703 O O . ASP B 1 61 ? -2.287 -26.078 -7.98 1 97.88 61 ASP B O 1
ATOM 1707 N N . LEU B 1 62 ? -1.301 -25.438 -6.074 1 98 62 LEU B N 1
ATOM 1708 C CA . LEU B 1 62 ? -0.946 -24.109 -6.574 1 98 62 LEU B CA 1
ATOM 1709 C C . LEU B 1 62 ? -0.028 -24.219 -7.785 1 98 62 LEU B C 1
ATOM 1711 O O . LEU B 1 62 ? -0.219 -23.5 -8.773 1 98 62 LEU B O 1
ATOM 1715 N N . GLN B 1 63 ? 0.897 -25.156 -7.73 1 97.56 63 GLN B N 1
ATOM 1716 C CA . GLN B 1 63 ? 1.856 -25.297 -8.82 1 97.56 63 GLN B CA 1
ATOM 1717 C C . GLN B 1 63 ? 1.166 -25.75 -10.109 1 97.56 63 GLN B C 1
ATOM 1719 O O . GLN B 1 63 ? 1.43 -25.203 -11.18 1 97.56 63 GLN B O 1
ATOM 1724 N N . GLY B 1 64 ? 0.325 -26.719 -9.922 1 98 64 GLY B N 1
ATOM 1725 C CA . GLY B 1 64 ? -0.446 -27.141 -11.078 1 98 64 GLY B CA 1
ATOM 1726 C C . GLY B 1 64 ? -1.307 -26.047 -11.664 1 98 64 GLY B C 1
ATOM 1727 O O . GLY B 1 64 ? -1.394 -25.891 -12.883 1 98 64 GLY B O 1
ATOM 1728 N N . PHE B 1 65 ? -1.919 -25.297 -10.844 1 98.44 65 PHE B N 1
ATOM 1729 C CA . PHE B 1 65 ? -2.748 -24.172 -11.258 1 98.44 65 PHE B CA 1
ATOM 1730 C C . PHE B 1 65 ? -1.935 -23.172 -12.07 1 98.44 65 PHE B C 1
ATOM 1732 O O . PHE B 1 65 ? -2.344 -22.766 -13.156 1 98.44 65 PHE B O 1
ATOM 1739 N N . LEU B 1 66 ? -0.773 -22.703 -11.578 1 98.62 66 LEU B N 1
ATOM 1740 C CA . LEU B 1 66 ? 0.072 -21.719 -12.242 1 98.62 66 LEU B CA 1
ATOM 1741 C C . LEU B 1 66 ? 0.574 -22.25 -13.578 1 98.62 66 LEU B C 1
ATOM 1743 O O . LEU B 1 66 ? 0.6 -21.516 -14.57 1 98.62 66 LEU B O 1
ATOM 1747 N N . LYS B 1 67 ? 0.944 -23.5 -13.602 1 98.19 67 LYS B N 1
ATOM 1748 C CA . LYS B 1 67 ? 1.405 -24.125 -14.836 1 98.19 67 LYS B CA 1
ATOM 1749 C C . LYS B 1 67 ? 0.312 -24.109 -15.898 1 98.19 67 LYS B C 1
ATOM 1751 O O . LYS B 1 67 ? 0.576 -23.797 -17.062 1 98.19 67 LYS B O 1
ATOM 1756 N N . ALA B 1 68 ? -0.848 -24.484 -15.477 1 98.25 68 ALA B N 1
ATOM 1757 C CA . ALA B 1 68 ? -1.984 -24.5 -16.391 1 98.25 68 ALA B CA 1
ATOM 1758 C C . ALA B 1 68 ? -2.252 -23.109 -16.969 1 98.25 68 ALA B C 1
ATOM 1760 O O . ALA B 1 68 ? -2.502 -22.969 -18.156 1 98.25 68 ALA B O 1
ATOM 1761 N N . LYS B 1 69 ? -2.189 -22.125 -16.188 1 98.19 69 LYS B N 1
ATOM 1762 C CA . LYS B 1 69 ? -2.443 -20.766 -16.641 1 98.19 69 LYS B CA 1
ATOM 1763 C C . LYS B 1 69 ? -1.337 -20.281 -17.578 1 98.19 69 LYS B C 1
ATOM 1765 O O . LYS B 1 69 ? -1.606 -19.594 -18.562 1 98.19 69 LYS B O 1
ATOM 1770 N N . SER B 1 70 ? -0.145 -20.609 -17.172 1 97.94 70 SER B N 1
ATOM 1771 C CA . SER B 1 70 ? 0.962 -20.281 -18.062 1 97.94 70 SER B CA 1
ATOM 1772 C C . SER B 1 70 ? 0.754 -20.891 -19.453 1 97.94 70 SER B C 1
ATOM 1774 O O . SER B 1 70 ? 0.995 -20.234 -20.469 1 97.94 70 SER B O 1
ATOM 1776 N N . ALA B 1 71 ? 0.296 -22.094 -19.484 1 97.88 71 ALA B N 1
ATOM 1777 C CA . ALA B 1 71 ? 0.033 -22.797 -20.734 1 97.88 71 ALA B CA 1
ATOM 1778 C C . ALA B 1 71 ? -1.075 -22.094 -21.531 1 97.88 71 ALA B C 1
ATOM 1780 O O . ALA B 1 71 ? -1.094 -22.156 -22.766 1 97.88 71 ALA B O 1
ATOM 1781 N N . GLU B 1 72 ? -1.908 -21.406 -20.828 1 98 72 GLU B N 1
ATOM 1782 C CA . GLU B 1 72 ? -3.018 -20.688 -21.453 1 98 72 GLU B CA 1
ATOM 1783 C C . GLU B 1 72 ? -2.578 -19.312 -21.938 1 98 72 GLU B C 1
ATOM 1785 O O . GLU B 1 72 ? -3.387 -18.547 -22.484 1 98 72 GLU B O 1
ATOM 1790 N N . GLY B 1 73 ? -1.345 -18.922 -21.656 1 97.5 73 GLY B N 1
ATOM 1791 C CA . GLY B 1 73 ? -0.827 -17.672 -22.203 1 97.5 73 GLY B CA 1
ATOM 1792 C C . GLY B 1 73 ? -0.729 -16.578 -21.156 1 97.5 73 GLY B C 1
ATOM 1793 O O . GLY B 1 73 ? -0.369 -15.438 -21.484 1 97.5 73 GLY B O 1
ATOM 1794 N N . TRP B 1 74 ? -1.029 -16.938 -19.922 1 98 74 TRP B N 1
ATOM 1795 C CA . TRP B 1 74 ? -0.91 -15.953 -18.859 1 98 74 TRP B CA 1
ATOM 1796 C C . TRP B 1 74 ? 0.549 -15.75 -18.453 1 98 74 TRP B C 1
ATOM 1798 O O . TRP B 1 74 ? 1.347 -16.688 -18.5 1 98 74 TRP B O 1
ATOM 1808 N N . GLU B 1 75 ? 0.867 -14.57 -18.125 1 97.69 75 GLU B N 1
ATOM 1809 C CA . GLU B 1 75 ? 2.156 -14.312 -17.484 1 97.69 75 GLU B CA 1
ATOM 1810 C C . GLU B 1 75 ? 2.047 -14.406 -15.961 1 97.69 75 GLU B C 1
ATOM 1812 O O . GLU B 1 75 ? 1.211 -13.742 -15.352 1 97.69 75 GLU B O 1
ATOM 1817 N N . VAL B 1 76 ? 2.885 -15.258 -15.375 1 98.19 76 VAL B N 1
ATOM 1818 C CA . VAL B 1 76 ? 2.951 -15.375 -13.922 1 98.19 76 VAL B CA 1
ATOM 1819 C C . VAL B 1 76 ? 4.055 -14.469 -13.375 1 98.19 76 VAL B C 1
ATOM 1821 O O . VAL B 1 76 ? 5.23 -14.656 -13.695 1 98.19 76 VAL B O 1
ATOM 1824 N N . VAL B 1 77 ? 3.668 -13.555 -12.547 1 98.12 77 VAL B N 1
ATOM 1825 C CA . VAL B 1 77 ? 4.586 -12.578 -11.977 1 98.12 77 VAL B CA 1
ATOM 1826 C C . VAL B 1 77 ? 4.66 -12.758 -10.461 1 98.12 77 VAL B C 1
ATOM 1828 O O . VAL B 1 77 ? 3.646 -12.68 -9.766 1 98.12 77 VAL B O 1
ATOM 1831 N N . GLY B 1 78 ? 5.859 -13.07 -10.008 1 97.94 78 GLY B N 1
ATOM 1832 C CA . GLY B 1 78 ? 6.062 -13.18 -8.57 1 97.94 78 GLY B CA 1
ATOM 1833 C C . GLY B 1 78 ? 6.465 -11.875 -7.922 1 97.94 78 GLY B C 1
ATOM 1834 O O . GLY B 1 78 ? 6.719 -10.883 -8.609 1 97.94 78 GLY B O 1
ATOM 1835 N N . THR B 1 79 ? 6.5 -11.906 -6.613 1 97.19 79 THR B N 1
ATOM 1836 C CA . THR B 1 79 ? 6.918 -10.727 -5.855 1 97.19 79 THR B CA 1
ATOM 1837 C C . THR B 1 79 ? 8.016 -11.094 -4.859 1 97.19 79 THR B C 1
ATOM 1839 O O . THR B 1 79 ? 8.023 -12.195 -4.305 1 97.19 79 THR B O 1
ATOM 1842 N N . VAL B 1 80 ? 8.883 -10.086 -4.652 1 95.06 80 VAL B N 1
ATOM 1843 C CA . VAL B 1 80 ? 10.008 -10.336 -3.76 1 95.06 80 VAL B CA 1
ATOM 1844 C C . VAL B 1 80 ? 10.352 -9.062 -2.996 1 95.06 80 VAL B C 1
ATOM 1846 O O . VAL B 1 80 ? 10.211 -7.953 -3.523 1 95.06 80 VAL B O 1
ATOM 1849 N N . SER B 1 81 ? 10.781 -9.234 -1.751 1 89.44 81 SER B N 1
ATOM 1850 C CA . SER B 1 81 ? 11.164 -8.086 -0.936 1 89.44 81 SER B CA 1
ATOM 1851 C C . SER B 1 81 ? 12.57 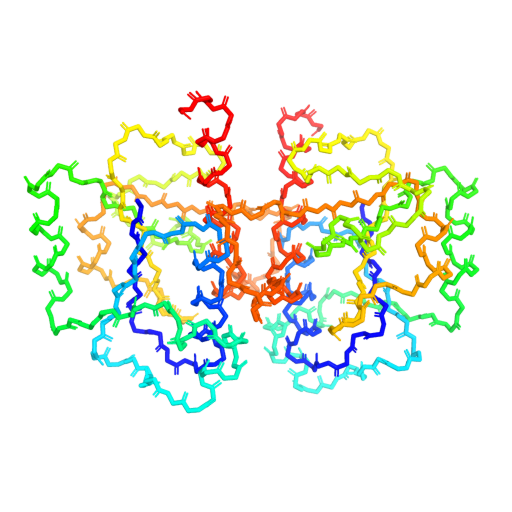-7.609 -1.277 1 89.44 81 SER B C 1
ATOM 1853 O O . SER B 1 81 ? 12.82 -6.406 -1.388 1 89.44 81 SER B O 1
ATOM 1855 N N . ARG B 1 82 ? 13.523 -8.586 -1.47 1 80.19 82 ARG B N 1
ATOM 1856 C CA . ARG B 1 82 ? 14.914 -8.273 -1.788 1 80.19 82 ARG B CA 1
ATOM 1857 C C . ARG B 1 82 ? 15.359 -9.008 -3.051 1 80.19 82 ARG B C 1
ATOM 1859 O O . ARG B 1 82 ? 15.305 -10.234 -3.117 1 80.19 82 ARG B O 1
ATOM 1866 N N . PRO B 1 83 ? 15.719 -8.234 -3.984 1 71.38 83 PRO B N 1
ATOM 1867 C CA . PRO B 1 83 ? 16.141 -8.852 -5.246 1 71.38 83 PRO B CA 1
ATOM 1868 C C . PRO B 1 8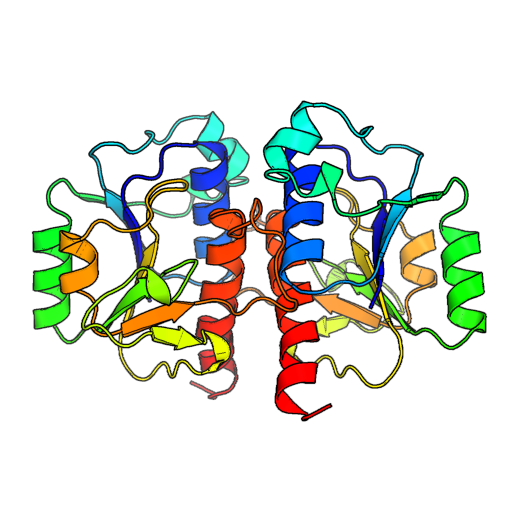3 ? 17.156 -9.977 -5.047 1 71.38 83 PRO B C 1
ATOM 1870 O O . PRO B 1 83 ? 17.156 -10.953 -5.797 1 71.38 83 PRO B O 1
ATOM 1873 N N . GLY B 1 84 ? 17.969 -9.906 -4.129 1 71.94 84 GLY B N 1
ATOM 1874 C CA . GLY B 1 84 ? 19 -10.914 -3.93 1 71.94 84 GLY B CA 1
ATOM 1875 C C . GLY B 1 84 ? 18.453 -12.258 -3.48 1 71.94 84 GLY B C 1
ATOM 1876 O O . GLY B 1 84 ? 19.172 -13.258 -3.467 1 71.94 84 GLY B O 1
ATOM 1877 N N . ASN B 1 85 ? 17.219 -12.328 -3.312 1 69.44 85 ASN B N 1
ATOM 1878 C CA . ASN B 1 85 ? 16.609 -13.531 -2.754 1 69.44 85 ASN B CA 1
ATOM 1879 C C . ASN B 1 85 ? 16.141 -14.484 -3.848 1 69.44 85 ASN B C 1
ATOM 1881 O O . ASN B 1 85 ? 15.57 -15.539 -3.559 1 69.44 85 ASN B O 1
ATOM 1885 N N . VAL B 1 86 ? 16.25 -14.07 -5.062 1 79.94 86 VAL B N 1
ATOM 1886 C CA . VAL B 1 86 ? 15.75 -14.914 -6.148 1 79.94 86 VAL B CA 1
ATOM 1887 C C . VAL B 1 86 ? 16.891 -15.203 -7.129 1 79.94 86 VAL B C 1
ATOM 1889 O O . VAL B 1 86 ? 17.688 -14.312 -7.449 1 79.94 86 VAL B O 1
ATOM 1892 N N . GLU B 1 87 ? 16.969 -16.531 -7.48 1 80.38 87 GLU B N 1
ATOM 1893 C CA . GLU B 1 87 ? 17.984 -16.938 -8.453 1 80.38 87 GLU B CA 1
ATOM 1894 C C . GLU B 1 87 ? 17.344 -17.312 -9.789 1 80.38 87 GLU B C 1
ATOM 1896 O O . GLU B 1 87 ? 16.281 -17.938 -9.82 1 80.38 87 GLU B O 1
ATOM 1901 N N . ASP B 1 88 ? 17.875 -16.812 -10.945 1 84.81 88 ASP B N 1
ATOM 1902 C CA . ASP B 1 88 ? 17.609 -17.281 -12.305 1 84.81 88 ASP B CA 1
ATOM 1903 C C . ASP B 1 88 ? 16.297 -16.719 -12.828 1 84.81 88 ASP B C 1
ATOM 1905 O O . ASP B 1 88 ? 15.727 -17.234 -13.789 1 84.81 88 ASP B O 1
ATOM 1909 N N . VAL B 1 89 ? 15.578 -15.969 -12.094 1 91.06 89 VAL B N 1
ATOM 1910 C CA . VAL B 1 89 ? 14.398 -15.266 -12.586 1 91.06 89 VAL B CA 1
ATOM 1911 C C . VAL B 1 89 ? 14.648 -13.758 -12.562 1 91.06 89 VAL B C 1
ATOM 1913 O O . VAL B 1 89 ? 15.125 -13.219 -11.57 1 91.06 89 VAL B O 1
ATOM 1916 N N . PRO B 1 90 ? 14.438 -13.078 -13.586 1 93.62 90 PRO B N 1
ATOM 1917 C CA . PRO B 1 90 ? 14.664 -11.633 -13.594 1 93.62 90 PRO B CA 1
ATOM 1918 C C . PRO B 1 90 ? 13.812 -10.898 -12.555 1 93.62 90 PRO B C 1
ATOM 1920 O O . PRO B 1 90 ? 12.633 -11.219 -12.383 1 93.62 90 PRO B O 1
ATOM 1923 N N . VAL B 1 91 ? 14.453 -9.977 -11.852 1 95.5 91 VAL B N 1
ATOM 1924 C CA . VAL B 1 91 ? 13.773 -9.109 -10.898 1 95.5 91 VAL B CA 1
ATOM 1925 C C . VAL B 1 91 ? 13.758 -7.676 -11.414 1 95.5 91 VAL B C 1
ATOM 1927 O O . VAL B 1 91 ? 14.805 -7.121 -11.758 1 95.5 91 VAL B O 1
ATOM 1930 N N . ILE B 1 92 ? 12.555 -7.141 -11.492 1 95 92 ILE B N 1
ATOM 1931 C CA . ILE B 1 92 ? 12.461 -5.758 -11.945 1 95 92 ILE B CA 1
ATOM 1932 C C . ILE B 1 92 ? 11.648 -4.938 -10.945 1 95 92 ILE B C 1
ATOM 1934 O O . ILE B 1 92 ? 10.906 -5.492 -10.141 1 95 92 ILE B O 1
ATOM 1938 N N . SER B 1 93 ? 11.797 -3.592 -11.062 1 94.75 93 SER B N 1
ATOM 1939 C CA . SER B 1 93 ? 10.953 -2.701 -10.273 1 94.75 93 SER B CA 1
ATOM 1940 C C . SER B 1 93 ? 9.5 -2.764 -10.727 1 94.75 93 SER B C 1
ATOM 1942 O O . SER B 1 93 ? 9.227 -2.826 -11.93 1 94.75 93 SER B O 1
ATOM 1944 N N . CYS B 1 94 ? 8.664 -2.662 -9.781 1 94.62 94 CYS B N 1
ATOM 1945 C CA . CYS B 1 94 ? 7.246 -2.705 -10.133 1 94.62 94 CYS B CA 1
ATOM 1946 C C . CYS B 1 94 ? 6.863 -1.528 -11.016 1 94.62 94 CYS B C 1
ATOM 1948 O O . CYS B 1 94 ? 5.945 -1.632 -11.836 1 94.62 94 CYS B O 1
ATOM 1950 N N . SER B 1 95 ? 7.602 -0.463 -10.922 1 91.06 95 SER B N 1
ATOM 1951 C CA . SER B 1 95 ? 7.316 0.724 -11.719 1 91.06 95 SER B CA 1
ATOM 1952 C C . SER B 1 95 ? 7.727 0.524 -13.172 1 91.06 95 SER B C 1
ATOM 1954 O O . SER B 1 95 ? 7.293 1.269 -14.055 1 91.06 95 SER B O 1
ATOM 1956 N N . GLU B 1 96 ? 8.5 -0.45 -13.43 1 91.56 96 GLU B N 1
ATOM 1957 C CA . GLU B 1 96 ? 9.008 -0.711 -14.773 1 91.56 96 GL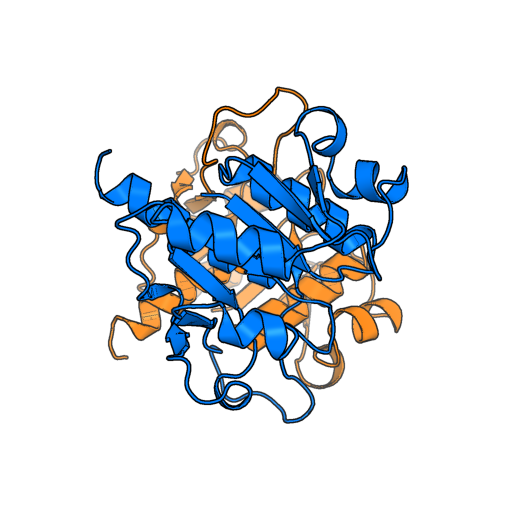U B CA 1
ATOM 1958 C C . GLU B 1 96 ? 8.188 -1.793 -15.469 1 91.56 96 GLU B C 1
ATOM 1960 O O . GLU B 1 96 ? 8.359 -2.039 -16.656 1 91.56 96 GLU B O 1
ATOM 1965 N N . PHE B 1 97 ? 7.355 -2.369 -14.711 1 93.62 97 PHE B N 1
ATOM 1966 C CA . PHE B 1 97 ? 6.582 -3.48 -15.258 1 93.62 97 PHE B CA 1
ATOM 1967 C C . PHE B 1 97 ? 5.641 -2.998 -16.359 1 93.62 97 PHE B C 1
ATOM 1969 O O . PHE B 1 97 ? 5.008 -1.947 -16.219 1 93.62 97 PHE B O 1
ATOM 1976 N N . ARG B 1 98 ? 5.59 -3.807 -17.391 1 91.81 98 ARG B N 1
ATOM 1977 C CA . ARG B 1 98 ? 4.691 -3.516 -18.5 1 91.81 98 ARG B CA 1
ATOM 1978 C C . ARG B 1 98 ? 3.611 -4.586 -18.625 1 91.81 98 ARG B C 1
ATOM 1980 O O . ARG B 1 98 ? 3.916 -5.758 -18.859 1 91.81 98 ARG B O 1
ATOM 1987 N N . TRP B 1 99 ? 2.428 -4.172 -18.484 1 93.06 99 TRP B N 1
ATOM 1988 C CA . TRP B 1 99 ? 1.274 -5.066 -18.547 1 93.06 99 TRP B CA 1
ATOM 1989 C C . TRP B 1 99 ? 0.756 -5.195 -19.969 1 93.06 99 TRP B C 1
ATOM 1991 O O . TRP B 1 99 ? 0.016 -4.332 -20.453 1 93.06 99 TRP B O 1
ATOM 2001 N N . ASP B 1 100 ? 0.992 -6.262 -20.656 1 91.81 100 ASP B N 1
ATOM 2002 C CA . ASP B 1 100 ? 0.652 -6.375 -22.078 1 91.81 100 ASP B CA 1
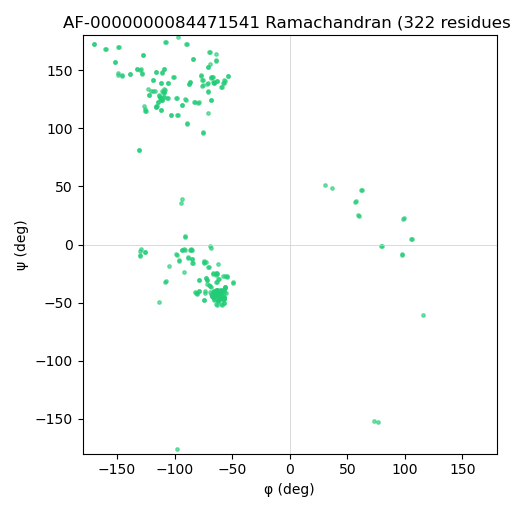ATOM 2003 C C . ASP B 1 100 ? -0.13 -7.656 -22.344 1 91.81 100 ASP B C 1
ATOM 2005 O O . ASP B 1 100 ? -0.585 -7.883 -23.469 1 91.81 100 ASP B O 1
ATOM 2009 N N . LYS B 1 101 ? -0.326 -8.508 -21.484 1 94.06 101 LYS B N 1
ATOM 2010 C CA . LYS B 1 101 ? -1.094 -9.742 -21.578 1 94.06 101 LYS B CA 1
ATOM 2011 C C . LYS B 1 101 ? -1.736 -10.094 -20.234 1 94.06 101 LYS B C 1
ATOM 2013 O O . LYS B 1 101 ? -1.426 -9.484 -19.203 1 94.06 101 LYS B O 1
ATOM 2018 N N . PRO B 1 102 ? -2.639 -11.086 -20.234 1 96.81 102 PRO B N 1
ATOM 2019 C CA . PRO B 1 102 ? -3.215 -11.484 -18.938 1 96.81 102 PRO B CA 1
ATOM 2020 C C . PRO B 1 102 ? -2.154 -11.898 -17.922 1 96.81 102 PRO B C 1
ATOM 2022 O O . PRO B 1 102 ? -1.206 -12.609 -18.281 1 96.81 102 PRO B O 1
ATOM 2025 N N . ILE B 1 103 ? -2.361 -11.453 -16.641 1 97.88 103 ILE B N 1
ATOM 2026 C CA . ILE B 1 103 ? -1.292 -11.719 -15.68 1 97.88 103 ILE B CA 1
ATOM 2027 C C . ILE B 1 103 ? -1.879 -12.289 -14.398 1 97.88 103 ILE B C 1
ATOM 2029 O O . ILE B 1 103 ? -3.041 -12.039 -14.07 1 97.88 103 ILE B O 1
ATOM 2033 N N . ILE B 1 104 ? -1.035 -13.07 -13.781 1 98.62 104 ILE B N 1
ATOM 2034 C CA . ILE B 1 104 ? -1.211 -13.508 -12.398 1 98.62 104 ILE B CA 1
ATOM 2035 C C . ILE B 1 104 ? -0.107 -12.914 -11.531 1 98.62 104 ILE B C 1
ATOM 2037 O O . ILE B 1 104 ? 1.08 -13.07 -11.828 1 98.62 104 ILE B O 1
ATOM 2041 N N . VAL B 1 105 ? -0.494 -12.219 -10.562 1 98.69 105 VAL B N 1
ATOM 2042 C CA . VAL B 1 105 ? 0.459 -11.742 -9.57 1 98.69 105 VAL B CA 1
ATOM 2043 C C . VAL B 1 105 ? 0.429 -12.656 -8.352 1 98.69 105 VAL B C 1
ATOM 2045 O O . VAL B 1 105 ? -0.632 -12.891 -7.766 1 98.69 105 VAL B O 1
ATOM 2048 N N . VAL B 1 106 ? 1.565 -13.172 -7.941 1 98.81 106 VAL B N 1
ATOM 2049 C CA . VAL B 1 106 ? 1.628 -14.094 -6.812 1 98.81 106 VAL B CA 1
ATOM 2050 C C . VAL B 1 106 ? 2.303 -13.406 -5.625 1 98.81 106 VAL B C 1
ATOM 2052 O O . VAL B 1 106 ? 3.408 -12.883 -5.754 1 98.81 106 VAL B O 1
ATOM 2055 N N . ILE B 1 107 ? 1.644 -13.43 -4.5 1 98.31 107 ILE B N 1
ATOM 2056 C CA . ILE B 1 107 ? 2.152 -12.898 -3.24 1 98.31 107 ILE B CA 1
ATOM 2057 C C . ILE B 1 107 ? 2.432 -14.039 -2.27 1 98.31 107 ILE B C 1
ATOM 2059 O O . ILE B 1 107 ? 1.581 -14.914 -2.061 1 98.31 107 ILE B O 1
ATOM 2063 N N . GLY B 1 108 ? 3.578 -14 -1.682 1 97 108 GLY B N 1
ATOM 2064 C CA . GLY B 1 108 ? 3.977 -15.07 -0.778 1 97 108 GLY B CA 1
ATOM 2065 C C . GLY B 1 108 ? 3.732 -14.734 0.682 1 97 108 GLY B C 1
ATOM 2066 O O . GLY B 1 108 ? 3.225 -13.664 1.003 1 97 108 GLY B O 1
ATOM 2067 N N . SER B 1 109 ? 4.152 -15.648 1.516 1 94.12 109 SER B N 1
ATOM 2068 C CA . SER B 1 109 ? 3.934 -15.539 2.955 1 94.12 109 SER B CA 1
ATOM 2069 C C . SER B 1 109 ? 4.762 -14.414 3.561 1 94.12 109 SER B C 1
ATOM 2071 O O . SER B 1 109 ? 5.77 -14 2.988 1 94.12 109 SER B O 1
ATOM 2073 N N . GLU B 1 110 ? 4.48 -13.68 4.781 1 88.5 110 GLU B N 1
ATOM 2074 C CA . GLU B 1 110 ? 5.082 -12.555 5.484 1 88.5 110 GLU B CA 1
ATOM 2075 C C . GLU B 1 110 ? 6.508 -12.875 5.922 1 88.5 110 GLU B C 1
ATOM 2077 O O . GLU B 1 110 ? 7.367 -11.992 5.949 1 88.5 110 GLU B O 1
ATOM 2082 N N . GLY B 1 111 ? 6.91 -14.07 5.945 1 83.44 111 GLY B N 1
ATOM 2083 C CA . GLY B 1 111 ? 8.211 -14.484 6.445 1 83.44 111 GLY B CA 1
ATOM 2084 C C . GLY B 1 111 ? 9.117 -15.039 5.363 1 83.44 111 GLY B C 1
ATOM 2085 O O . GLY B 1 111 ? 10.172 -14.477 5.074 1 83.44 111 GLY B O 1
ATOM 2086 N N . GLU B 1 112 ? 8.703 -15.844 4.664 1 88.12 112 GLU B N 1
ATOM 2087 C CA . GLU B 1 112 ? 9.539 -16.609 3.74 1 88.12 112 GLU B CA 1
ATOM 2088 C C . GLU B 1 112 ? 9.359 -16.125 2.305 1 88.12 112 GLU B C 1
ATOM 2090 O O . GLU B 1 112 ? 10.211 -16.375 1.449 1 88.12 112 GLU B O 1
ATOM 2095 N N . GLY B 1 113 ? 8.281 -15.438 2.131 1 93.75 113 GLY B N 1
ATOM 2096 C CA . GLY B 1 113 ? 7.98 -15.086 0.752 1 93.75 113 GLY B CA 1
ATOM 2097 C C . GLY B 1 113 ? 7.5 -16.266 -0.071 1 93.75 113 GLY B C 1
ATOM 2098 O O . GLY B 1 113 ? 6.812 -17.156 0.445 1 93.75 113 GLY B O 1
ATOM 2099 N N . LEU B 1 114 ? 7.762 -16.172 -1.325 1 96.19 114 LEU B N 1
ATOM 2100 C CA . LEU B 1 114 ? 7.336 -17.234 -2.227 1 96.19 114 LEU B CA 1
ATOM 2101 C C . LEU B 1 114 ? 8.242 -18.453 -2.092 1 96.19 114 LEU B C 1
ATOM 2103 O O . LEU B 1 114 ? 9.461 -18.312 -1.941 1 96.19 114 LEU B O 1
ATOM 2107 N N . SER B 1 115 ? 7.613 -19.578 -2.162 1 94.56 115 SER B N 1
ATOM 2108 C CA . SER B 1 115 ? 8.414 -20.812 -2.188 1 94.56 115 SER B CA 1
ATOM 2109 C C . SER B 1 115 ? 9.273 -20.875 -3.447 1 94.56 115 SER B C 1
ATOM 2111 O O . SER B 1 115 ? 8.961 -20.234 -4.453 1 94.56 115 SER B O 1
ATOM 2113 N N . LEU B 1 116 ? 10.305 -21.672 -3.357 1 93.94 116 LEU B N 1
ATOM 2114 C CA . LEU B 1 116 ? 11.172 -21.875 -4.516 1 93.94 116 LEU B CA 1
ATOM 2115 C C . LEU B 1 116 ? 10.383 -22.453 -5.688 1 93.94 116 LEU B C 1
ATOM 2117 O O . LEU B 1 116 ? 10.57 -22.016 -6.832 1 93.94 116 LEU B O 1
ATOM 2121 N N . GLU B 1 117 ? 9.508 -23.375 -5.445 1 94.62 117 GLU B N 1
ATOM 2122 C CA . GLU B 1 117 ? 8.695 -24 -6.484 1 94.62 117 GLU B CA 1
ATOM 2123 C C . GLU B 1 117 ? 7.844 -22.969 -7.215 1 94.62 117 GLU B C 1
ATOM 2125 O O . GLU B 1 117 ? 7.715 -23.016 -8.438 1 94.62 117 GLU B O 1
ATOM 2130 N N . THR B 1 118 ? 7.312 -22.031 -6.449 1 96.56 118 THR B N 1
ATOM 2131 C CA . THR B 1 118 ? 6.48 -21 -7.039 1 96.56 118 THR B CA 1
ATOM 2132 C C . THR B 1 118 ? 7.336 -20 -7.82 1 96.56 118 THR B C 1
ATOM 2134 O O . THR B 1 118 ? 6.961 -19.578 -8.914 1 96.56 118 THR B O 1
ATOM 2137 N N . GLN B 1 119 ? 8.461 -19.641 -7.27 1 95.56 119 GLN B N 1
ATOM 2138 C CA . GLN B 1 119 ? 9.375 -18.719 -7.941 1 95.56 119 GLN B CA 1
ATOM 2139 C C . GLN B 1 119 ? 9.766 -19.25 -9.32 1 95.56 119 GLN B C 1
ATOM 2141 O O . GLN B 1 119 ? 9.836 -18.484 -10.281 1 95.56 119 GLN B O 1
ATOM 2146 N N . LEU B 1 120 ? 9.93 -20.5 -9.461 1 93.31 120 LEU B N 1
ATOM 2147 C CA . LEU B 1 120 ? 10.383 -21.125 -10.703 1 93.31 120 LEU B CA 1
ATOM 2148 C C . LEU B 1 120 ? 9.273 -21.109 -11.758 1 93.31 120 LEU B C 1
ATOM 2150 O O . LEU B 1 120 ? 9.531 -21.328 -12.938 1 93.31 120 LEU B O 1
ATOM 2154 N N . GLN B 1 121 ? 8.055 -20.859 -11.344 1 95.62 121 GLN B N 1
ATOM 2155 C CA . GLN B 1 121 ? 6.938 -20.766 -12.273 1 95.62 121 GLN B CA 1
ATOM 2156 C C . GLN B 1 121 ? 6.777 -19.344 -12.789 1 95.62 121 GLN B C 1
ATOM 2158 O O . GLN B 1 121 ? 6.004 -19.094 -13.719 1 95.62 121 GLN B O 1
ATOM 2163 N N . CYS B 1 122 ? 7.457 -18.391 -12.211 1 96.94 122 CYS B N 1
ATOM 2164 C CA . CYS B 1 122 ? 7.293 -16.984 -12.555 1 96.94 122 CYS B CA 1
ATOM 2165 C C . CYS B 1 122 ? 8.203 -16.594 -13.719 1 96.94 122 CYS B C 1
ATOM 2167 O O . CYS B 1 122 ? 9.375 -16.969 -13.742 1 96.94 122 CYS B O 1
ATOM 2169 N N . GLN B 1 123 ? 7.676 -15.844 -14.594 1 95.94 123 GLN B N 1
ATOM 2170 C CA . GLN B 1 123 ? 8.492 -15.312 -15.688 1 95.94 123 GLN B CA 1
ATOM 2171 C C . GLN B 1 123 ? 9.328 -14.125 -15.219 1 95.94 123 GLN B C 1
ATOM 2173 O O . GLN B 1 123 ? 10.414 -13.875 -15.742 1 95.94 123 GLN B O 1
ATOM 2178 N N . GLN B 1 124 ? 8.82 -13.406 -14.289 1 96.06 124 GLN B N 1
ATOM 2179 C CA . GLN B 1 124 ? 9.547 -12.297 -13.68 1 96.06 124 GLN B CA 1
ATOM 2180 C C . GLN B 1 124 ? 9.086 -12.07 -12.242 1 96.06 124 GLN B C 1
ATOM 2182 O O . GLN B 1 124 ? 7.988 -12.484 -11.859 1 96.06 124 GLN B O 1
ATOM 2187 N N . MET B 1 125 ? 10.016 -11.445 -11.555 1 96.94 125 MET B N 1
ATOM 2188 C CA . MET B 1 125 ? 9.727 -11.039 -10.18 1 96.94 125 MET B CA 1
ATOM 2189 C C . MET B 1 125 ? 9.648 -9.516 -10.07 1 96.94 125 MET B C 1
ATOM 2191 O O . MET B 1 125 ? 10.445 -8.805 -10.672 1 96.94 125 MET B O 1
ATOM 2195 N N . LEU B 1 126 ? 8.688 -9.094 -9.305 1 96.88 126 LEU B N 1
ATOM 2196 C CA . LEU B 1 126 ? 8.555 -7.66 -9.062 1 96.88 126 LEU B CA 1
ATOM 2197 C C . LEU B 1 126 ? 9.023 -7.301 -7.656 1 96.88 126 LEU B C 1
ATOM 2199 O O . LEU B 1 126 ? 8.75 -8.023 -6.699 1 96.88 126 LEU B O 1
ATOM 2203 N N . ALA B 1 127 ? 9.703 -6.223 -7.57 1 96.44 127 ALA B N 1
ATOM 2204 C CA . ALA B 1 127 ? 10.141 -5.676 -6.293 1 96.44 127 ALA B CA 1
ATOM 2205 C C . ALA B 1 127 ? 9.781 -4.199 -6.176 1 96.44 127 ALA B C 1
ATOM 2207 O O . ALA B 1 127 ? 9.625 -3.51 -7.188 1 96.44 127 ALA B O 1
ATOM 2208 N N . ILE B 1 128 ? 9.57 -3.783 -5.02 1 97 128 ILE B N 1
ATOM 2209 C CA . ILE B 1 128 ? 9.453 -2.365 -4.695 1 97 128 ILE B CA 1
ATOM 2210 C C . ILE B 1 128 ? 10.789 -1.844 -4.168 1 97 128 ILE B C 1
ATOM 2212 O O . ILE B 1 128 ? 11.219 -2.223 -3.076 1 97 128 ILE B O 1
ATOM 2216 N N . PRO B 1 129 ? 11.422 -1.029 -4.887 1 95.31 129 PRO B N 1
ATOM 2217 C CA . PRO B 1 129 ? 12.711 -0.529 -4.398 1 95.31 129 PRO B CA 1
ATOM 2218 C C . PRO B 1 129 ? 12.57 0.34 -3.152 1 95.31 129 PRO B C 1
ATOM 2220 O O . PRO B 1 129 ? 11.664 1.173 -3.074 1 95.31 129 PRO B O 1
ATOM 2223 N N . PRO B 1 130 ? 13.492 0.156 -2.234 1 95.94 130 PRO B N 1
ATOM 2224 C CA . PRO B 1 130 ? 13.469 1.059 -1.081 1 95.94 130 PRO B CA 1
ATOM 2225 C C . PRO B 1 130 ? 13.906 2.479 -1.436 1 95.94 130 PRO B C 1
ATOM 2227 O O . PRO B 1 130 ? 14.633 2.68 -2.41 1 95.94 130 PRO B O 1
ATOM 2230 N N . GLY B 1 131 ? 13.383 3.459 -0.654 1 95.44 131 GLY B N 1
ATOM 2231 C CA . GLY B 1 131 ? 13.695 4.855 -0.9 1 95.44 131 GLY B CA 1
ATOM 2232 C C . GLY B 1 131 ? 14.914 5.336 -0.136 1 95.44 131 GLY B C 1
ATOM 2233 O O . GLY B 1 131 ? 15.219 6.531 -0.129 1 95.44 131 GLY B O 1
ATOM 2234 N N . ARG B 1 132 ? 15.594 4.359 0.551 1 95.62 132 ARG B N 1
ATOM 2235 C CA . ARG B 1 132 ? 16.812 4.625 1.322 1 95.62 132 ARG B CA 1
ATOM 2236 C C . ARG B 1 132 ? 17.609 3.344 1.542 1 95.62 132 ARG B C 1
ATOM 2238 O O . ARG B 1 132 ? 17.141 2.25 1.213 1 95.62 132 ARG B O 1
ATOM 2245 N N . ALA B 1 133 ? 18.812 3.584 2.002 1 95.44 133 ALA B N 1
ATOM 2246 C CA . ALA B 1 133 ? 19.531 2.428 2.537 1 95.44 133 ALA B CA 1
ATOM 2247 C C . ALA B 1 133 ? 18.875 1.926 3.822 1 95.44 133 ALA B C 1
ATOM 2249 O O . ALA B 1 133 ? 18.75 2.674 4.797 1 95.44 133 ALA B O 1
ATOM 2250 N N . LEU B 1 134 ? 18.531 0.691 3.834 1 96.12 134 LEU B N 1
ATOM 2251 C CA . LEU B 1 134 ? 17.781 0.163 4.965 1 96.12 134 LEU B CA 1
ATOM 2252 C C . LEU B 1 134 ? 18.703 -0.296 6.078 1 96.12 134 LEU B C 1
ATOM 2254 O O . LEU B 1 134 ? 19.781 -0.858 5.805 1 96.12 134 LEU B O 1
ATOM 2258 N N . HIS B 1 135 ? 18.266 0.007 7.297 1 96.12 135 HIS B N 1
ATOM 2259 C CA . HIS B 1 135 ? 18.922 -0.628 8.438 1 96.12 135 HIS B CA 1
ATOM 2260 C C . HIS B 1 135 ? 18.938 -2.146 8.289 1 96.12 135 HIS B C 1
ATOM 2262 O O . HIS B 1 135 ? 17.953 -2.736 7.824 1 96.12 135 HIS B O 1
ATOM 2268 N N . PRO B 1 136 ? 19.938 -2.838 8.727 1 93.38 136 PRO B N 1
ATOM 2269 C CA . PRO B 1 136 ? 20.078 -4.285 8.539 1 93.38 136 PRO B CA 1
ATOM 2270 C C . PRO B 1 136 ? 18.906 -5.074 9.109 1 93.38 136 PRO B C 1
ATOM 2272 O O . PRO B 1 136 ? 18.594 -6.164 8.625 1 93.38 136 PRO B O 1
ATOM 2275 N N . SER B 1 137 ? 18.25 -4.516 10.109 1 92.12 137 SER B N 1
ATOM 2276 C CA . SER B 1 137 ? 17.172 -5.246 10.773 1 92.12 137 SER B CA 1
ATOM 2277 C C . SER B 1 137 ? 15.852 -5.074 10.023 1 92.12 137 SER B C 1
ATOM 2279 O O . SER B 1 137 ? 14.867 -5.754 10.328 1 92.12 137 SER B O 1
ATOM 2281 N N . ILE B 1 138 ? 15.812 -4.176 9.125 1 92.12 138 ILE B N 1
ATOM 2282 C CA . ILE B 1 138 ? 14.594 -3.896 8.367 1 92.12 138 ILE B CA 1
ATOM 2283 C C . ILE B 1 138 ? 14.742 -4.43 6.941 1 92.12 138 ILE B C 1
ATOM 2285 O O . ILE B 1 138 ? 15.695 -4.078 6.234 1 92.12 138 ILE B O 1
ATOM 2289 N N . ASP B 1 139 ? 13.75 -5.266 6.535 1 88.31 139 ASP B N 1
ATOM 2290 C CA . ASP B 1 139 ? 14.055 -5.91 5.258 1 88.31 139 ASP B CA 1
ATOM 2291 C C . ASP B 1 139 ? 12.883 -5.773 4.285 1 88.31 139 ASP B C 1
ATOM 2293 O O . ASP B 1 139 ? 13 -6.148 3.117 1 88.31 139 ASP B O 1
ATOM 2297 N N . SER B 1 140 ? 11.727 -5.273 4.801 1 94.81 140 SER B N 1
ATOM 2298 C CA . SER B 1 140 ? 10.617 -5.297 3.852 1 94.81 140 SER B CA 1
ATOM 2299 C C . SER B 1 140 ? 9.422 -4.504 4.379 1 94.81 140 SER B C 1
ATOM 2301 O O . SER B 1 140 ? 9.453 -4.012 5.508 1 94.81 140 SER B O 1
ATOM 2303 N N . LEU B 1 141 ? 8.469 -4.352 3.521 1 97 141 LEU B N 1
ATOM 2304 C CA . LEU B 1 141 ? 7.152 -3.805 3.846 1 97 141 LEU B CA 1
ATOM 2305 C C . LEU B 1 141 ? 6.234 -4.887 4.398 1 97 141 LEU B C 1
ATOM 2307 O O . LEU B 1 141 ? 6.539 -6.078 4.293 1 97 141 LEU B O 1
ATOM 2311 N N . ASN B 1 142 ? 5.203 -4.449 5.098 1 96.88 142 ASN B N 1
ATOM 2312 C CA . ASN B 1 142 ? 4.102 -5.363 5.387 1 96.88 142 ASN B CA 1
ATOM 2313 C C . ASN B 1 142 ? 3.516 -5.953 4.105 1 96.88 142 ASN B C 1
ATOM 2315 O O . ASN B 1 142 ? 3.344 -5.246 3.111 1 96.88 142 ASN B O 1
ATOM 2319 N N . VAL B 1 143 ? 3.168 -7.156 4.098 1 97.56 143 VAL B N 1
ATOM 2320 C CA . VAL B 1 143 ? 2.777 -7.887 2.896 1 97.56 143 VAL B CA 1
ATOM 2321 C C . VAL B 1 143 ? 1.555 -7.227 2.264 1 97.56 143 VAL B C 1
ATOM 2323 O O . VAL B 1 143 ? 1.445 -7.152 1.038 1 97.56 143 VAL B O 1
ATOM 2326 N N . SER B 1 144 ? 0.568 -6.781 3.043 1 98.31 144 SER B N 1
ATOM 2327 C CA . SER B 1 144 ? -0.625 -6.16 2.479 1 98.31 144 SER B CA 1
ATOM 2328 C C . SER B 1 144 ? -0.3 -4.805 1.853 1 98.31 144 SER B C 1
ATOM 2330 O O . SER B 1 144 ? -0.885 -4.43 0.834 1 98.31 144 SER B O 1
ATOM 2332 N N . VAL B 1 145 ? 0.625 -4.07 2.475 1 98.56 145 VAL B N 1
ATOM 2333 C CA . VAL B 1 145 ? 1.062 -2.795 1.918 1 98.56 145 VAL B CA 1
ATOM 2334 C C . VAL B 1 145 ? 1.798 -3.029 0.601 1 98.56 145 VAL B C 1
ATOM 2336 O O . VAL B 1 145 ? 1.519 -2.367 -0.401 1 98.56 145 VAL B O 1
ATOM 2339 N N . ALA B 1 146 ? 2.717 -4.004 0.616 1 98.38 146 ALA B N 1
ATOM 2340 C CA . ALA B 1 146 ? 3.455 -4.34 -0.599 1 98.38 146 ALA B CA 1
ATOM 2341 C C . ALA B 1 146 ? 2.504 -4.727 -1.729 1 98.38 146 ALA B C 1
ATOM 2343 O O . ALA B 1 146 ? 2.648 -4.25 -2.857 1 98.38 146 ALA B O 1
ATOM 2344 N N . ALA B 1 147 ? 1.562 -5.531 -1.397 1 98.56 147 ALA B N 1
ATOM 2345 C CA . ALA B 1 147 ? 0.586 -5.957 -2.398 1 98.56 147 ALA B CA 1
ATOM 2346 C C . ALA B 1 147 ? -0.186 -4.762 -2.953 1 98.56 147 ALA B C 1
ATOM 2348 O O . ALA B 1 147 ? -0.412 -4.672 -4.164 1 98.56 147 ALA B O 1
ATOM 2349 N N . GLY B 1 148 ? -0.62 -3.852 -2.059 1 98.69 148 GLY B N 1
ATOM 2350 C CA . GLY B 1 148 ? -1.311 -2.65 -2.502 1 98.69 148 GLY B CA 1
ATOM 2351 C C . GLY B 1 148 ? -0.496 -1.82 -3.477 1 98.69 148 GLY B C 1
ATOM 2352 O O . GLY B 1 148 ? -1.01 -1.384 -4.508 1 98.69 148 GLY B O 1
ATOM 2353 N N . ILE B 1 149 ? 0.756 -1.612 -3.166 1 98.38 149 ILE B N 1
ATOM 2354 C CA . ILE B 1 149 ? 1.65 -0.833 -4.016 1 98.38 149 ILE B CA 1
ATOM 2355 C C . ILE B 1 149 ? 1.803 -1.521 -5.371 1 98.38 149 ILE B C 1
ATOM 2357 O O . ILE B 1 149 ? 1.682 -0.88 -6.418 1 98.38 149 ILE B O 1
ATOM 2361 N N . LEU B 1 150 ? 2.057 -2.82 -5.348 1 98.12 150 LEU B N 1
ATOM 2362 C CA . LEU B 1 150 ? 2.285 -3.584 -6.57 1 98.12 150 LEU B CA 1
ATOM 2363 C C . LEU B 1 150 ? 1.052 -3.559 -7.465 1 98.12 150 LEU B C 1
ATOM 2365 O O . LEU B 1 150 ? 1.151 -3.264 -8.656 1 98.12 150 LEU B O 1
ATOM 2369 N N . LEU B 1 151 ? -0.098 -3.834 -6.895 1 98.19 151 LEU B N 1
ATOM 2370 C CA . LEU B 1 151 ? -1.339 -3.867 -7.664 1 98.19 151 LEU B CA 1
ATOM 2371 C C . LEU B 1 151 ? -1.667 -2.49 -8.227 1 98.19 151 LEU B C 1
ATOM 2373 O O . LEU B 1 151 ? -2.098 -2.371 -9.375 1 98.19 151 LEU B O 1
ATOM 2377 N N . HIS B 1 152 ? -1.505 -1.458 -7.457 1 97.75 152 HIS B N 1
ATOM 2378 C CA . HIS B 1 152 ? -1.754 -0.105 -7.938 1 97.75 152 HIS B CA 1
ATOM 2379 C C . HIS B 1 152 ? -0.83 0.243 -9.102 1 97.75 152 HIS B C 1
ATOM 2381 O O . HIS B 1 152 ? -1.27 0.825 -10.094 1 97.75 152 HIS B O 1
ATOM 2387 N N . SER B 1 153 ? 0.475 -0.085 -8.93 1 95.88 153 SER B N 1
ATOM 2388 C CA . SER B 1 153 ? 1.455 0.183 -9.977 1 95.88 153 SER B CA 1
ATOM 2389 C C . SER B 1 153 ? 1.064 -0.495 -11.281 1 95.88 153 SER B C 1
ATOM 2391 O O . SER B 1 153 ? 1.169 0.106 -12.352 1 95.88 153 SER B O 1
ATOM 2393 N N . ILE B 1 154 ? 0.56 -1.676 -11.227 1 95.38 154 ILE B N 1
ATOM 2394 C CA . ILE B 1 154 ? 0.18 -2.461 -12.391 1 95.38 154 ILE B CA 1
ATOM 2395 C C . ILE B 1 154 ? -1.118 -1.912 -12.984 1 95.38 154 ILE B C 1
ATOM 2397 O O . ILE B 1 154 ? -1.175 -1.576 -14.164 1 95.38 154 ILE B O 1
ATOM 2401 N N . CYS B 1 155 ? -2.105 -1.678 -12.141 1 93.81 155 CYS B N 1
ATOM 2402 C CA . CYS B 1 155 ? -3.445 -1.322 -12.594 1 93.81 155 CYS B CA 1
ATOM 2403 C C . CYS B 1 155 ? -3.477 0.103 -13.133 1 93.81 155 CYS B C 1
ATOM 2405 O O . CYS B 1 155 ? -4.305 0.432 -13.984 1 93.81 155 CYS B O 1
ATOM 2407 N N . SER B 1 156 ? -2.641 0.929 -12.633 1 89.6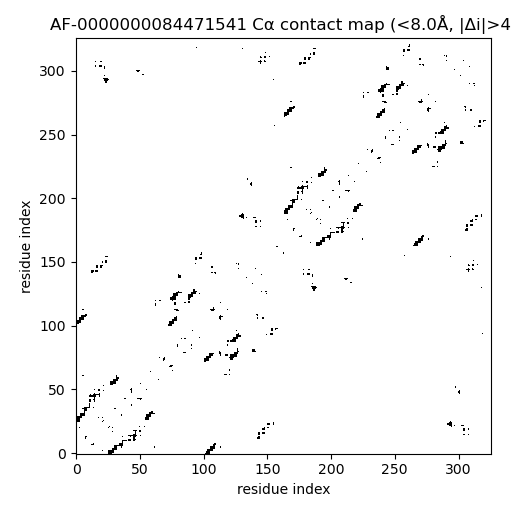2 156 SER B N 1
ATOM 2408 C CA . SER B 1 156 ? -2.625 2.316 -13.078 1 89.62 156 SER B CA 1
ATOM 2409 C C . SER B 1 156 ? -2.086 2.43 -14.5 1 89.62 156 SER B C 1
ATOM 2411 O O . SER B 1 156 ? -2.279 3.451 -15.164 1 89.62 156 SER B O 1
ATOM 2413 N N . GLN B 1 157 ? -1.385 1.447 -14.977 1 83.56 157 GLN B N 1
ATOM 2414 C CA . GLN B 1 157 ? -0.928 1.426 -16.359 1 83.56 157 GL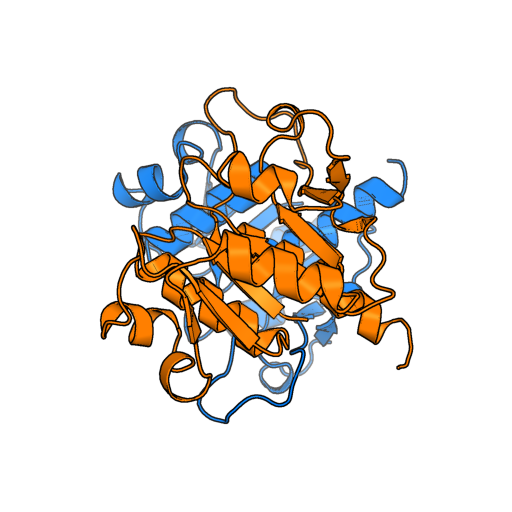N B CA 1
ATOM 2415 C C . GLN B 1 157 ? -2.102 1.277 -17.328 1 83.56 157 GLN B C 1
ATOM 2417 O O . GLN B 1 157 ? -2.072 1.813 -18.438 1 83.56 157 GLN B O 1
ATOM 2422 N N . LYS B 1 158 ? -2.969 0.385 -16.984 1 69.31 158 LYS B N 1
ATOM 2423 C CA . LYS B 1 158 ? -4.129 0.185 -17.844 1 69.31 158 LYS B CA 1
ATOM 2424 C C . LYS B 1 158 ? -4.895 1.49 -18.047 1 69.31 158 LYS B C 1
ATOM 2426 O O . LYS B 1 158 ? -5.395 1.761 -19.141 1 69.31 158 LYS B O 1
ATOM 2431 N N . ARG B 1 159 ? -4.934 2.209 -17.078 1 62.78 159 ARG B N 1
ATOM 2432 C CA . ARG B 1 159 ? -5.68 3.461 -17.141 1 62.78 159 ARG B CA 1
ATOM 2433 C C . ARG B 1 159 ? -4.973 4.48 -18.016 1 62.78 159 ARG B C 1
ATOM 2435 O O . ARG B 1 159 ? -5.617 5.297 -18.672 1 62.78 159 ARG B O 1
ATOM 2442 N N . ARG B 1 160 ? -3.688 4.438 -18 1 59.66 160 ARG B N 1
ATOM 2443 C CA . ARG B 1 160 ? -2.928 5.359 -18.828 1 59.66 160 ARG B CA 1
ATOM 2444 C C . ARG B 1 160 ? -3.029 4.98 -20.312 1 59.66 160 ARG B C 1
ATOM 2446 O O . ARG B 1 160 ? -2.893 5.836 -21.188 1 59.66 160 ARG B O 1
ATOM 2453 N N . HIS B 1 161 ? -3.17 3.691 -20.531 1 52.88 161 HIS B N 1
ATOM 2454 C CA . HIS B 1 161 ? -3.195 3.291 -21.938 1 52.88 161 HIS B CA 1
ATOM 2455 C C . HIS B 1 161 ? -4.625 3.209 -22.453 1 52.88 161 HIS B C 1
ATOM 2457 O O . HIS B 1 161 ? -4.84 2.936 -23.641 1 52.88 161 HIS B O 1
ATOM 2463 N N . GLY B 1 162 ? -5.594 4.117 -22.094 1 47.34 162 GLY B N 1
ATOM 2464 C CA . GLY B 1 162 ? -6.918 4.117 -22.703 1 47.34 162 GLY B CA 1
ATOM 2465 C C . GLY B 1 162 ? -7.371 2.734 -23.125 1 47.34 162 GLY B C 1
ATOM 2466 O O . GLY B 1 162 ? -6.949 2.234 -24.172 1 47.34 162 GLY B O 1
ATOM 2467 N N . ASP B 1 163 ? -7.383 1.633 -22.391 1 37.34 163 ASP B N 1
ATOM 2468 C CA . ASP B 1 163 ? -8.156 0.565 -23.016 1 37.34 163 ASP B CA 1
ATOM 2469 C C . ASP B 1 163 ? -9.656 0.84 -22.906 1 37.34 163 ASP B C 1
ATOM 2471 O O . ASP B 1 163 ? -10.133 1.351 -21.891 1 37.34 163 ASP B O 1
#

Radius of gyration: 19.07 Å; Cα contacts (8 Å, |Δi|>4): 675; chains: 2; bounding box: 42×57×46 Å

Foldseek 3Di:
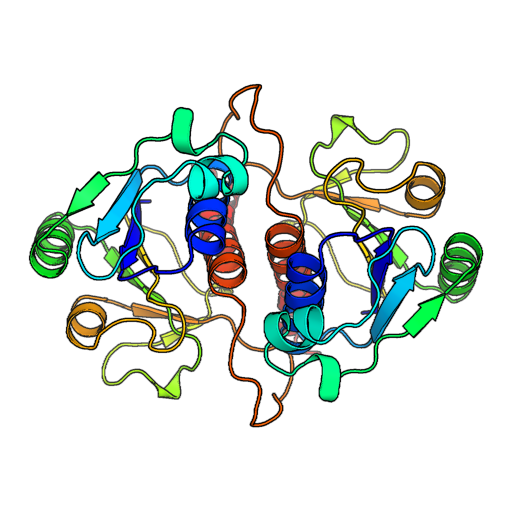DEEEEEQAADLLLLLLLLLLCVVLPPDAYEYEPPNYHDDDVSSCVSVVNSPVVHDYHYDPCPLVVLVVVVVVVEAEEEEDQDPVVDPPAAEDELLPDDDDDHYYYYWYYDPPTDDNSSSVSHNHYYYHDDPDDDDPVDGGDDRSVRSNVSSNSHSVVCVVVPD/DEEEEEQAADLLLLLLLLLLCVVLPPDAYEYEPPNYHDDDVSSCVSVVNSPVVHDYHYDPCPLVVLVVVVVVVEAEEEEDQDPVVDPPAAEDELLPDDDDDHYYYYWYYQPPTDDNSSSVSHNHYYYHDDPDDDDPVDGGDGRSVRSNVSSNSHSVVCVVVVD

Organism: Corvus brachyrhynchos (NCBI:txid85066)